Protein AF-0000000080283225 (afdb_homodimer)

pLDDT: mean 97.8, std 1.93, range [87.88, 98.94]

Structure (mmCIF, N/CA/C/O backbone):
data_AF-0000000080283225-model_v1
#
loop_
_entity.id
_entity.type
_entity.pdbx_description
1 polymer Glyoxalase
#
loop_
_atom_site.group_PDB
_atom_site.id
_atom_site.type_symbol
_atom_site.label_atom_id
_atom_site.label_alt_id
_atom_site.label_comp_id
_atom_site.label_asym_id
_atom_site.label_entity_id
_atom_site.label_seq_id
_atom_site.pdbx_PDB_ins_code
_atom_site.Cartn_x
_atom_site.Cartn_y
_atom_site.Cartn_z
_atom_site.occupancy
_atom_site.B_iso_or_equiv
_atom_site.auth_seq_id
_atom_site.auth_comp_id
_atom_site.auth_asym_id
_atom_site.auth_atom_id
_atom_site.pdbx_PDB_model_num
ATOM 1 N N . MET A 1 1 ? 2.785 6.98 13.102 1 97.5 1 MET A N 1
ATOM 2 C CA . MET A 1 1 ? 2.016 6.793 11.875 1 97.5 1 MET A CA 1
ATOM 3 C C . MET A 1 1 ? 2.377 5.473 11.203 1 97.5 1 MET A C 1
ATOM 5 O O . MET A 1 1 ? 3.521 5.273 10.789 1 97.5 1 MET A O 1
ATOM 9 N N . LEU A 1 2 ? 1.455 4.465 11.172 1 98.5 2 LEU A N 1
ATOM 10 C CA . LEU A 1 2 ? 1.692 3.146 10.594 1 98.5 2 LEU A CA 1
ATOM 11 C C . LEU A 1 2 ? 0.958 2.99 9.266 1 98.5 2 LEU A C 1
ATOM 13 O O . LEU A 1 2 ? -0.236 3.283 9.18 1 98.5 2 LEU A O 1
ATOM 17 N N . LEU A 1 3 ? 1.646 2.617 8.227 1 98.88 3 LEU A N 1
ATOM 18 C CA . LEU A 1 3 ? 1 2.328 6.949 1 98.88 3 LEU A CA 1
ATOM 19 C C . LEU A 1 3 ? 0.216 1.021 7.02 1 98.88 3 LEU A C 1
ATOM 21 O O . LEU A 1 3 ? 0.805 -0.061 7.031 1 98.88 3 LEU A O 1
ATOM 25 N N . GLU A 1 4 ? -1.088 1.137 7.031 1 98.75 4 GLU A N 1
ATOM 26 C CA . GLU A 1 4 ? -1.849 -0.054 7.398 1 98.75 4 GLU A CA 1
ATOM 27 C C . GLU A 1 4 ? -2.893 -0.393 6.34 1 98.75 4 GLU A C 1
ATOM 29 O O . GLU A 1 4 ? -3.502 -1.464 6.383 1 98.75 4 GLU A O 1
ATOM 34 N N . LEU A 1 5 ? -3.203 0.5 5.395 1 98.81 5 LEU A N 1
ATOM 35 C CA . LEU A 1 5 ? -4.27 0.209 4.441 1 98.81 5 LEU A CA 1
ATOM 36 C C . LEU A 1 5 ? -3.971 0.83 3.082 1 98.81 5 LEU A C 1
ATOM 38 O O . LEU A 1 5 ? -3.656 2.02 2.994 1 98.81 5 LEU A O 1
ATOM 42 N N . VAL A 1 6 ? -4.078 0.028 2.037 1 98.88 6 VAL A N 1
ATOM 43 C CA . VAL A 1 6 ? -3.812 0.446 0.665 1 98.88 6 VAL A CA 1
ATOM 44 C C . VAL A 1 6 ? -5.082 0.295 -0.174 1 98.88 6 VAL A C 1
ATOM 46 O O . VAL A 1 6 ? -5.582 -0.817 -0.36 1 98.88 6 VAL A O 1
ATOM 49 N N . PRO A 1 7 ? -5.609 1.396 -0.698 1 98.88 7 PRO A N 1
ATOM 50 C CA . PRO A 1 7 ? -6.734 1.26 -1.625 1 98.88 7 PRO A CA 1
ATOM 51 C C . PRO A 1 7 ? -6.336 0.596 -2.941 1 98.88 7 PRO A C 1
ATOM 53 O O . PRO A 1 7 ? -5.289 0.92 -3.51 1 98.88 7 PRO A O 1
ATOM 56 N N . VAL A 1 8 ? -7.094 -0.35 -3.402 1 98.88 8 VAL A N 1
ATOM 57 C CA . VAL A 1 8 ? -6.922 -1.02 -4.688 1 98.88 8 VAL A CA 1
ATOM 58 C C . VAL A 1 8 ? -8.133 -0.745 -5.578 1 98.88 8 VAL A C 1
ATOM 60 O O . VAL A 1 8 ? -9.258 -1.103 -5.234 1 98.88 8 VAL A O 1
ATOM 63 N N . PRO A 1 9 ? -7.926 -0.079 -6.719 1 98.69 9 PRO A N 1
ATOM 64 C CA . PRO A 1 9 ? -9.055 0.27 -7.582 1 98.69 9 PRO A CA 1
ATOM 65 C C . PRO A 1 9 ? -9.555 -0.913 -8.414 1 98.69 9 PRO A C 1
ATOM 67 O O . PRO A 1 9 ? -8.766 -1.544 -9.125 1 98.69 9 PRO A O 1
ATOM 70 N N . VAL A 1 10 ? -10.805 -1.176 -8.367 1 98.62 10 VAL A N 1
ATOM 71 C CA . VAL A 1 10 ? -11.375 -2.305 -9.094 1 98.62 10 VAL A CA 1
ATOM 72 C C . VAL A 1 10 ? -12.711 -1.896 -9.719 1 98.62 10 VAL A C 1
ATOM 74 O O . VAL A 1 10 ? -13.312 -0.898 -9.312 1 98.62 10 VAL A O 1
ATOM 77 N N . THR A 1 11 ? -13.188 -2.619 -10.727 1 98.25 11 THR A N 1
ATOM 78 C CA . THR A 1 11 ? -14.43 -2.318 -11.422 1 98.25 11 THR A CA 1
ATOM 79 C C . THR A 1 11 ? -15.617 -2.971 -10.711 1 98.25 11 THR A C 1
ATOM 81 O O . THR A 1 11 ? -16.75 -2.492 -10.82 1 98.25 11 THR A O 1
ATOM 84 N N . ASP A 1 12 ? -15.422 -4.07 -10.055 1 98.38 12 ASP A N 1
ATOM 85 C CA . ASP A 1 12 ? -16.438 -4.914 -9.43 1 98.38 12 ASP A CA 1
ATOM 86 C C . ASP A 1 12 ? -15.938 -5.477 -8.102 1 98.38 12 ASP A C 1
ATOM 88 O O . ASP A 1 12 ? -15.086 -6.367 -8.078 1 98.38 12 ASP A O 1
ATOM 92 N N . ILE A 1 13 ? -16.5 -5.047 -7.004 1 98.38 13 ILE A N 1
ATOM 93 C CA . ILE A 1 13 ? -16.016 -5.367 -5.668 1 98.38 13 ILE A CA 1
ATOM 94 C C . ILE A 1 13 ? -16.219 -6.855 -5.387 1 98.38 13 ILE A C 1
ATOM 96 O O . ILE A 1 13 ? -15.344 -7.512 -4.816 1 98.38 13 ILE A O 1
ATOM 100 N N . GLU A 1 14 ? -17.375 -7.344 -5.801 1 98.56 14 GLU A N 1
ATOM 101 C CA . GLU A 1 14 ? -17.641 -8.75 -5.535 1 98.56 14 GLU A CA 1
ATOM 102 C C . GLU A 1 14 ? -16.625 -9.648 -6.246 1 98.56 14 GLU A C 1
ATOM 104 O O . GLU A 1 14 ? -16.125 -10.617 -5.664 1 98.56 14 GLU A O 1
ATOM 109 N N . ARG A 1 15 ? -16.375 -9.352 -7.48 1 98.69 15 ARG A N 1
ATOM 110 C CA . ARG A 1 15 ? -15.406 -10.125 -8.25 1 98.69 15 ARG A CA 1
ATOM 111 C C . ARG A 1 15 ? -14.016 -10.016 -7.625 1 98.69 15 ARG A C 1
ATOM 113 O O . ARG A 1 15 ? -13.312 -11.023 -7.492 1 98.69 15 ARG A O 1
ATOM 120 N N . ALA A 1 16 ? -13.625 -8.828 -7.27 1 98.88 16 ALA A N 1
ATOM 121 C CA . ALA A 1 16 ? -12.312 -8.617 -6.652 1 98.88 16 ALA A CA 1
ATOM 122 C C . ALA A 1 16 ? -12.227 -9.312 -5.297 1 98.88 16 ALA A C 1
ATOM 124 O O . ALA A 1 16 ? -11.203 -9.922 -4.973 1 98.88 16 ALA A O 1
ATOM 125 N N . LYS A 1 17 ? -13.281 -9.164 -4.531 1 98.81 17 LYS A N 1
ATOM 126 C CA . LYS A 1 17 ? -13.344 -9.828 -3.232 1 98.81 17 LYS A CA 1
ATOM 127 C C . LYS A 1 17 ? -13.141 -11.336 -3.371 1 98.81 17 LYS A C 1
ATOM 129 O O . LYS A 1 17 ? -12.367 -11.93 -2.625 1 98.81 17 LYS A O 1
ATOM 134 N N . ALA A 1 18 ? -13.781 -11.93 -4.289 1 98.81 18 ALA A N 1
ATOM 135 C CA . ALA A 1 18 ? -13.625 -13.359 -4.539 1 98.81 18 ALA A CA 1
ATOM 136 C C . ALA A 1 18 ? -12.195 -13.695 -4.938 1 98.81 18 ALA A C 1
ATOM 138 O O . ALA A 1 18 ? -11.633 -14.695 -4.48 1 98.81 18 ALA A O 1
ATOM 139 N N . PHE A 1 19 ? -11.609 -12.891 -5.734 1 98.94 19 PHE A N 1
ATOM 140 C CA . PHE A 1 19 ? -10.242 -13.117 -6.176 1 98.94 19 PHE A CA 1
ATOM 141 C C . PHE A 1 19 ? -9.273 -13.078 -4.996 1 98.94 19 PHE A C 1
ATOM 143 O O . PHE A 1 19 ? -8.516 -14.023 -4.77 1 98.94 19 PHE A O 1
ATOM 150 N N . TYR A 1 20 ? -9.281 -12 -4.273 1 98.94 20 TYR A N 1
ATOM 151 C CA . TYR A 1 20 ? -8.305 -11.789 -3.203 1 98.94 20 TYR A CA 1
ATOM 152 C C . TYR A 1 20 ? -8.539 -12.766 -2.057 1 98.94 20 TYR A C 1
ATOM 154 O O . TYR A 1 20 ? -7.59 -13.273 -1.463 1 98.94 20 TYR A O 1
ATOM 162 N N . ARG A 1 21 ? -9.805 -13.031 -1.75 1 98.88 21 ARG A N 1
ATOM 163 C CA . ARG A 1 21 ? -10.102 -13.938 -0.646 1 98.88 21 ARG A CA 1
ATOM 164 C C . ARG A 1 21 ? -9.844 -15.383 -1.039 1 98.88 21 ARG A C 1
ATOM 166 O O . ARG A 1 21 ? -9.125 -16.109 -0.341 1 98.88 21 ARG A O 1
ATOM 173 N N . ASP A 1 22 ? -10.375 -15.805 -2.189 1 98.62 22 ASP A N 1
ATOM 174 C CA . ASP A 1 22 ? -10.438 -17.234 -2.506 1 98.62 22 ASP A CA 1
ATOM 175 C C . ASP A 1 22 ? -9.195 -17.672 -3.287 1 98.62 22 ASP A C 1
ATOM 177 O O . ASP A 1 22 ? -8.703 -18.781 -3.1 1 98.62 22 ASP A O 1
ATOM 181 N N . LYS A 1 23 ? -8.711 -16.844 -4.152 1 98.69 23 LYS A N 1
ATOM 182 C CA . LYS A 1 23 ? -7.574 -17.25 -4.973 1 98.69 23 LYS A CA 1
ATOM 183 C C . LYS A 1 23 ? -6.254 -16.844 -4.32 1 98.69 23 LYS A C 1
ATOM 185 O O . LYS A 1 23 ? -5.316 -17.641 -4.258 1 98.69 23 LYS A O 1
ATOM 190 N N . ILE A 1 24 ? -6.199 -15.68 -3.832 1 98.81 24 ILE A N 1
ATOM 191 C CA . ILE A 1 24 ? -4.938 -15.195 -3.273 1 98.81 24 ILE A CA 1
ATOM 192 C C . ILE A 1 24 ? -4.816 -15.641 -1.818 1 98.81 24 ILE A C 1
ATOM 194 O O . ILE A 1 24 ? -3.711 -15.867 -1.324 1 98.81 24 ILE A O 1
ATOM 198 N N . GLY A 1 25 ? -5.953 -15.68 -1.121 1 98.62 25 GLY A N 1
ATOM 199 C CA . GLY A 1 25 ? -5.941 -16.203 0.236 1 98.62 25 GLY A CA 1
ATOM 200 C C . GLY A 1 25 ? -5.895 -15.109 1.293 1 98.62 25 GLY A C 1
ATOM 201 O O . GLY A 1 25 ? -5.457 -15.352 2.42 1 98.62 25 GLY A O 1
ATOM 202 N N . PHE A 1 26 ? -6.277 -13.914 0.994 1 98.94 26 PHE A N 1
ATOM 203 C CA . PHE A 1 26 ? -6.355 -12.859 2.004 1 98.94 26 PHE A CA 1
ATOM 204 C C . PHE A 1 26 ? -7.559 -13.078 2.914 1 98.94 26 PHE A C 1
ATOM 206 O O . PHE A 1 26 ? -8.578 -13.617 2.482 1 98.94 26 PHE A O 1
ATOM 213 N N . ARG A 1 27 ? -7.426 -12.633 4.129 1 98.88 27 ARG A N 1
ATOM 214 C CA . ARG A 1 27 ? -8.523 -12.695 5.094 1 98.88 27 ARG A CA 1
ATOM 215 C C . ARG A 1 27 ? -9.484 -11.531 4.91 1 98.88 27 ARG A C 1
ATOM 217 O O . ARG A 1 27 ? -9.055 -10.375 4.816 1 98.88 27 ARG A O 1
ATOM 224 N N . LEU A 1 28 ? -10.766 -11.805 4.918 1 98.81 28 LEU A N 1
ATOM 225 C CA . LEU A 1 28 ? -11.781 -10.766 4.887 1 98.81 28 LEU A CA 1
ATOM 226 C C . LEU A 1 28 ? -12 -10.172 6.277 1 98.81 28 LEU A C 1
ATOM 228 O O . LEU A 1 28 ? -12.484 -10.867 7.176 1 98.81 28 LEU A O 1
ATOM 232 N N . ASP A 1 29 ? -11.75 -8.898 6.438 1 98.56 29 ASP A N 1
ATOM 233 C CA . ASP A 1 29 ? -11.828 -8.258 7.746 1 98.56 29 ASP A CA 1
ATOM 234 C C . ASP A 1 29 ? -13.109 -7.426 7.875 1 98.56 29 ASP A C 1
ATOM 236 O O . ASP A 1 29 ? -13.711 -7.371 8.945 1 98.56 29 ASP A O 1
ATOM 240 N N . VAL A 1 30 ? -13.383 -6.715 6.863 1 98.19 30 VAL A N 1
ATOM 241 C CA . VAL A 1 30 ? -14.477 -5.754 6.82 1 98.19 30 VAL A CA 1
ATOM 242 C C . VAL A 1 30 ? -15.258 -5.906 5.516 1 98.19 30 VAL A C 1
ATOM 244 O O . VAL A 1 30 ? -14.664 -6.066 4.449 1 98.19 30 VAL A O 1
ATOM 247 N N . ASP A 1 31 ? -16.516 -5.891 5.535 1 98.56 31 ASP A N 1
ATOM 248 C CA . ASP A 1 31 ? -17.453 -5.809 4.418 1 98.56 31 ASP A CA 1
ATOM 249 C C . ASP A 1 31 ? -18.734 -5.09 4.824 1 98.56 31 ASP A C 1
ATOM 251 O O . ASP A 1 31 ? -19.656 -5.715 5.34 1 98.56 31 ASP A O 1
ATOM 255 N N . VAL A 1 32 ? -18.641 -3.742 4.559 1 97.5 32 VAL A N 1
ATOM 256 C CA . VAL A 1 32 ? -19.719 -2.945 5.121 1 97.5 32 VAL A CA 1
ATOM 257 C C . VAL A 1 32 ? -20.219 -1.941 4.082 1 97.5 32 VAL A C 1
ATOM 259 O O . VAL A 1 32 ? -19.516 -1.634 3.121 1 97.5 32 VAL A O 1
ATOM 262 N N . ASN A 1 33 ? -21.359 -1.484 4.25 1 96.81 33 ASN A N 1
ATOM 263 C CA . ASN A 1 33 ? -21.984 -0.348 3.574 1 96.81 33 ASN A CA 1
ATOM 264 C C . ASN A 1 33 ? -22.281 0.787 4.547 1 96.81 33 ASN A C 1
ATOM 266 O O . ASN A 1 33 ? -23.422 0.928 5.012 1 96.81 33 ASN A O 1
ATOM 270 N N . PRO A 1 34 ? -21.281 1.638 4.801 1 92.62 34 PRO A N 1
ATOM 271 C CA . PRO A 1 34 ? -21.438 2.623 5.875 1 92.62 34 PRO A CA 1
ATOM 272 C C . PRO A 1 34 ? -22.578 3.605 5.605 1 92.62 34 PRO A C 1
ATOM 274 O O . PRO A 1 34 ? -23.156 4.168 6.547 1 92.62 34 PRO A O 1
ATOM 277 N N . LYS A 1 35 ? -22.906 3.99 4.352 1 92.62 35 LYS A N 1
ATOM 278 C CA . LYS A 1 35 ? -24.031 4.805 3.916 1 92.62 35 LYS A CA 1
ATOM 279 C C . LYS A 1 35 ? -24.516 4.387 2.529 1 92.62 35 LYS A C 1
ATOM 281 O O . LYS A 1 35 ? -23.828 3.65 1.823 1 92.62 35 LYS A O 1
ATOM 286 N N . PRO A 1 36 ? -25.703 4.828 2.27 1 95.19 36 PRO A N 1
ATOM 287 C CA . PRO A 1 36 ? -26.188 4.449 0.941 1 95.19 36 PRO A CA 1
ATOM 288 C C . PRO A 1 36 ? -25.219 4.82 -0.172 1 95.19 36 PRO A C 1
ATOM 290 O O . PRO A 1 36 ? -24.703 5.945 -0.201 1 95.19 36 PRO A O 1
ATOM 293 N N . GLY A 1 37 ? -24.875 3.834 -1.028 1 95.94 37 GLY A N 1
ATOM 294 C CA . GLY A 1 37 ? -24.031 4.09 -2.186 1 95.94 37 GLY A CA 1
ATOM 295 C C . GLY A 1 37 ? -22.547 3.9 -1.901 1 95.94 37 GLY A C 1
ATOM 296 O O . GLY A 1 37 ? -21.719 4.09 -2.787 1 95.94 37 GLY A O 1
ATOM 297 N N . VAL A 1 38 ? -22.297 3.514 -0.705 1 96.44 38 VAL A N 1
ATOM 298 C CA . VAL A 1 38 ? -20.891 3.318 -0.338 1 96.44 38 VAL A CA 1
ATOM 299 C C . VAL A 1 38 ? -20.672 1.875 0.114 1 96.44 38 VAL A C 1
ATOM 301 O O . VAL A 1 38 ? -21.453 1.344 0.911 1 96.44 38 VAL A O 1
ATOM 304 N N . ARG A 1 39 ? -19.719 1.223 -0.382 1 97.88 39 ARG A N 1
ATOM 305 C CA . ARG A 1 39 ? -19.297 -0.107 0.037 1 97.88 39 ARG A CA 1
ATOM 306 C C . ARG A 1 39 ? -17.797 -0.13 0.319 1 97.88 39 ARG A C 1
ATOM 308 O O . ARG A 1 39 ? -17 0.446 -0.434 1 97.88 39 ARG A O 1
ATOM 315 N N . VAL A 1 40 ? -17.391 -0.74 1.43 1 97.94 40 VAL A N 1
ATOM 316 C CA . VAL A 1 40 ? -15.984 -0.866 1.819 1 97.94 40 VAL A CA 1
ATOM 317 C C . VAL A 1 40 ? -15.68 -2.316 2.189 1 97.94 40 VAL A C 1
ATOM 319 O O . VAL A 1 40 ? -16.359 -2.902 3.039 1 97.94 40 VAL A O 1
ATOM 322 N N . VAL A 1 41 ? -14.734 -2.865 1.547 1 98.81 41 VAL A N 1
ATOM 323 C CA . VAL A 1 41 ? -14.242 -4.215 1.809 1 98.81 41 VAL A CA 1
ATOM 324 C C . VAL A 1 41 ? -12.75 -4.168 2.121 1 98.81 41 VAL A C 1
ATOM 326 O O . VAL A 1 41 ? -11.961 -3.604 1.354 1 98.81 41 VAL A O 1
ATOM 329 N N . GLN A 1 42 ? -12.359 -4.672 3.217 1 98.88 42 GLN A N 1
ATOM 330 C CA . GLN A 1 42 ? -10.953 -4.727 3.6 1 98.88 42 GLN A CA 1
ATOM 331 C C . GLN A 1 42 ? -10.477 -6.172 3.748 1 98.88 42 GLN A C 1
ATOM 333 O O . GLN A 1 42 ? -11.188 -7.008 4.312 1 98.88 42 GLN A O 1
ATOM 338 N N . LEU A 1 43 ? -9.328 -6.461 3.189 1 98.94 43 LEU A N 1
ATOM 339 C CA . LEU A 1 43 ? -8.734 -7.789 3.254 1 98.94 43 LEU A CA 1
ATOM 340 C C . LEU A 1 43 ? -7.262 -7.707 3.652 1 98.94 43 LEU A C 1
ATOM 342 O O . LEU A 1 43 ? -6.547 -6.801 3.223 1 98.94 43 LEU A O 1
ATOM 346 N N . THR A 1 44 ? -6.812 -8.648 4.43 1 98.94 44 THR A N 1
ATOM 347 C CA . THR A 1 44 ? -5.441 -8.641 4.93 1 98.94 44 THR A CA 1
ATOM 348 C C . THR A 1 44 ? -4.738 -9.953 4.59 1 98.94 44 THR A C 1
ATOM 350 O O . THR A 1 44 ? -5.262 -11.039 4.867 1 98.94 44 THR A O 1
ATOM 353 N N . PRO A 1 45 ? -3.564 -9.828 3.863 1 98.81 45 PRO A N 1
ATOM 354 C CA . PRO A 1 45 ? -2.779 -11.062 3.809 1 98.81 45 PRO A CA 1
ATOM 355 C C . PRO A 1 45 ? -2.514 -11.648 5.191 1 98.81 45 PRO A C 1
ATOM 357 O O . PRO A 1 45 ? -2.152 -10.922 6.121 1 98.81 45 PRO A O 1
ATOM 360 N N . PRO A 1 46 ? -2.756 -12.969 5.355 1 98.25 46 PRO A N 1
ATOM 361 C CA . PRO A 1 46 ? -2.551 -13.539 6.688 1 98.25 46 PRO A CA 1
ATOM 362 C C . PRO A 1 46 ? -1.18 -13.211 7.27 1 98.25 46 PRO A C 1
ATOM 364 O O . PRO A 1 46 ? -0.158 -13.414 6.609 1 98.25 46 PRO A O 1
ATOM 367 N N . GLY A 1 47 ? -1.196 -12.617 8.484 1 97.94 47 GLY A N 1
ATOM 368 C CA . GLY A 1 47 ? 0.034 -12.297 9.188 1 97.94 47 GLY A CA 1
ATOM 369 C C . GLY A 1 47 ? 0.56 -10.906 8.867 1 97.94 47 GLY A C 1
ATOM 370 O O . GLY A 1 47 ? 1.484 -10.422 9.516 1 97.94 47 GLY A O 1
ATOM 371 N N . SER A 1 48 ? 0.027 -10.258 7.891 1 98.75 48 SER A N 1
ATOM 372 C CA . SER A 1 48 ? 0.48 -8.938 7.477 1 98.75 48 SER A CA 1
ATOM 373 C C . SER A 1 48 ? -0.072 -7.852 8.398 1 98.75 48 SER A C 1
ATOM 375 O O . SER A 1 48 ? -1.18 -7.98 8.922 1 98.75 48 SER A O 1
ATOM 377 N N . ALA A 1 49 ? 0.675 -6.789 8.578 1 98.5 49 ALA A N 1
ATOM 378 C CA . ALA A 1 49 ? 0.22 -5.629 9.336 1 98.5 49 ALA A CA 1
ATOM 379 C C . ALA A 1 49 ? -0.51 -4.637 8.438 1 98.5 49 ALA A C 1
ATOM 381 O O . ALA A 1 49 ? -1.099 -3.666 8.922 1 98.5 49 ALA A O 1
ATOM 382 N N . CYS A 1 50 ? -0.42 -4.812 7.164 1 98.81 50 CYS A N 1
ATOM 383 C CA . CYS A 1 50 ? -1.028 -3.924 6.18 1 98.81 50 CYS A CA 1
ATOM 384 C C . CYS A 1 50 ? -2.098 -4.652 5.375 1 98.81 50 CYS A C 1
ATOM 386 O O . CYS A 1 50 ? -1.896 -5.797 4.961 1 98.81 50 CYS A O 1
ATOM 388 N N . SER A 1 51 ? -3.244 -3.977 5.191 1 98.88 51 SER A N 1
ATOM 389 C CA . SER A 1 51 ? -4.387 -4.5 4.449 1 98.88 51 SER A CA 1
ATOM 390 C C . SER A 1 51 ? -4.594 -3.73 3.146 1 98.88 51 SER A C 1
ATOM 392 O O . SER A 1 51 ? -3.939 -2.715 2.908 1 98.88 51 SER A O 1
ATOM 394 N N . ILE A 1 52 ? -5.441 -4.352 2.293 1 98.94 52 ILE A N 1
ATOM 395 C CA . ILE A 1 52 ? -5.965 -3.594 1.162 1 98.94 52 ILE A CA 1
ATOM 396 C C . ILE A 1 52 ? -7.434 -3.254 1.406 1 98.94 52 ILE A C 1
ATOM 398 O O . ILE A 1 52 ? -8.109 -3.918 2.197 1 98.94 52 ILE A O 1
ATOM 402 N N . THR A 1 53 ? -7.902 -2.205 0.725 1 98.88 53 THR A N 1
ATOM 403 C CA . THR A 1 53 ? -9.32 -1.859 0.758 1 98.88 53 THR A CA 1
ATOM 404 C C . THR A 1 53 ? -9.875 -1.708 -0.657 1 98.88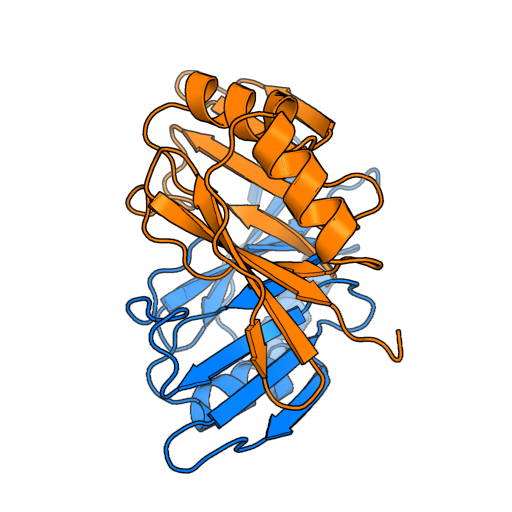 53 THR A C 1
ATOM 406 O O . THR A 1 53 ? -9.219 -1.12 -1.523 1 98.88 53 THR A O 1
ATOM 409 N N . LEU A 1 54 ? -10.938 -2.344 -0.912 1 98.69 54 LEU A N 1
ATOM 410 C CA . LEU A 1 54 ? -11.797 -2.148 -2.072 1 98.69 54 LEU A CA 1
ATOM 411 C C . LEU A 1 54 ? -12.969 -1.238 -1.729 1 98.69 54 LEU A C 1
ATOM 413 O O . LEU A 1 54 ? -13.664 -1.459 -0.73 1 98.69 54 LEU A O 1
ATOM 417 N N . ALA A 1 55 ? -13.141 -0.17 -2.549 1 97.94 55 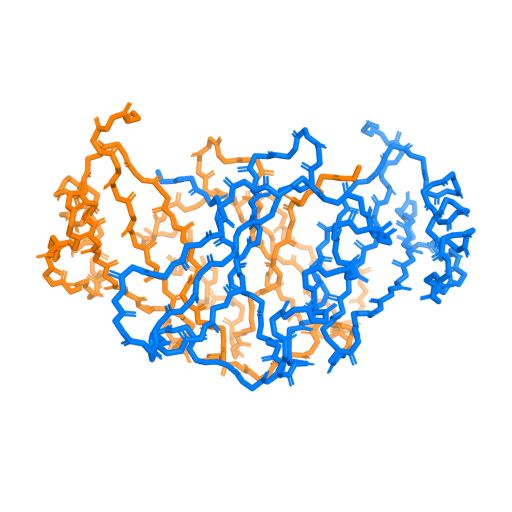ALA A N 1
ATOM 418 C CA . ALA A 1 55 ? -14.172 0.774 -2.141 1 97.94 55 ALA A CA 1
ATOM 419 C C . ALA A 1 55 ? -14.945 1.301 -3.348 1 97.94 55 ALA A C 1
ATOM 421 O O . ALA A 1 55 ? -14.391 1.418 -4.441 1 97.94 55 ALA A O 1
ATOM 422 N N . GLU A 1 56 ? -16.172 1.523 -3.164 1 96.06 56 GLU A N 1
ATOM 423 C CA . GLU A 1 56 ? -17.062 2.227 -4.082 1 96.06 56 GLU A CA 1
ATOM 424 C C . GLU A 1 56 ? -17.75 3.398 -3.393 1 96.06 56 GLU A C 1
ATOM 426 O O . GLU A 1 56 ? -18.094 3.311 -2.215 1 96.06 56 GLU A O 1
ATOM 431 N N . GLY A 1 57 ? -17.922 4.484 -4.172 1 95.81 57 GLY A N 1
ATOM 432 C CA . GLY A 1 57 ? -18.672 5.613 -3.646 1 95.81 57 GLY A CA 1
ATOM 433 C C . GLY A 1 57 ? -17.844 6.523 -2.764 1 95.81 57 GLY A C 1
ATOM 434 O O . GLY A 1 57 ? -18.375 7.359 -2.039 1 95.81 57 GLY A O 1
ATOM 435 N N . LEU A 1 58 ? -16.594 6.414 -2.707 1 95.94 58 LEU A N 1
ATOM 436 C CA . LEU A 1 58 ? -15.688 7.27 -1.952 1 95.94 58 LEU A CA 1
ATOM 437 C C . LEU A 1 58 ? -14.758 8.031 -2.887 1 95.94 58 LEU A C 1
ATOM 439 O O . LEU A 1 58 ? -13.766 7.488 -3.363 1 95.94 58 LEU A O 1
ATOM 443 N N . PRO A 1 59 ? -15.047 9.273 -3.066 1 93.94 59 PRO A N 1
ATOM 444 C CA . PRO A 1 59 ? -14.273 10.055 -4.031 1 93.94 59 PRO A CA 1
ATOM 445 C C . PRO A 1 59 ? -12.805 10.18 -3.654 1 93.94 59 PRO A C 1
ATOM 447 O O . PRO A 1 59 ? -11.945 10.312 -4.531 1 93.94 59 PRO A O 1
ATOM 450 N N . THR A 1 60 ? -12.438 10.109 -2.436 1 94.38 60 THR A N 1
ATOM 451 C CA . THR A 1 60 ? -11.07 10.273 -1.965 1 94.38 60 THR A CA 1
ATOM 452 C C . THR A 1 60 ? -10.219 9.055 -2.326 1 94.38 60 THR A C 1
ATOM 454 O O . THR A 1 60 ? -8.992 9.109 -2.252 1 94.38 60 THR A O 1
ATOM 457 N N . LEU A 1 61 ? -10.859 7.988 -2.689 1 95.81 61 LEU A N 1
ATOM 458 C CA . LEU A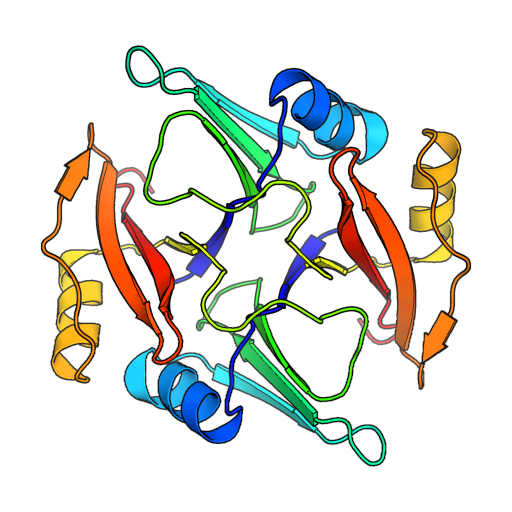 1 61 ? -10.164 6.754 -3.043 1 95.81 61 LEU A CA 1
ATOM 459 C C . LEU A 1 61 ? -10.328 6.445 -4.527 1 95.81 61 LEU A C 1
ATOM 461 O O . LEU A 1 61 ? -10.078 5.32 -4.961 1 95.81 61 LEU A O 1
ATOM 465 N N . ASP A 1 62 ? -10.711 7.465 -5.219 1 92.44 62 ASP A N 1
ATOM 466 C CA . ASP A 1 62 ? -11.016 7.242 -6.633 1 92.44 62 ASP A CA 1
ATOM 467 C C . ASP A 1 62 ? -9.727 7.125 -7.453 1 92.44 62 ASP A C 1
ATOM 469 O O . ASP A 1 62 ? -8.914 8.055 -7.48 1 92.44 62 ASP A O 1
ATOM 473 N N . MET A 1 63 ? -9.391 6.023 -8 1 97 63 MET A N 1
ATOM 474 C CA . MET A 1 63 ? -8.352 5.664 -8.969 1 97 63 MET A CA 1
ATOM 475 C C . MET A 1 63 ? -8.938 4.848 -10.117 1 97 63 MET A C 1
ATOM 477 O O . MET A 1 63 ? -9.891 4.098 -9.922 1 97 63 MET A O 1
ATOM 481 N N . PRO A 1 64 ? -8.383 5.023 -11.336 1 96.88 64 PRO A N 1
ATOM 482 C CA . PRO A 1 64 ? -8.867 4.133 -12.391 1 96.88 64 PRO A CA 1
ATOM 483 C C . PRO A 1 64 ? -8.555 2.664 -12.117 1 96.88 64 PRO A C 1
ATOM 485 O O . PRO A 1 64 ? -7.434 2.328 -11.727 1 96.88 64 PRO A O 1
ATOM 488 N N . PRO A 1 65 ? -9.555 1.799 -12.312 1 97.75 65 PRO A N 1
ATOM 489 C CA . PRO A 1 65 ? -9.32 0.369 -12.102 1 97.75 65 PRO A CA 1
ATOM 490 C C . PRO A 1 65 ? -8.102 -0.149 -12.867 1 97.75 65 PRO A C 1
ATOM 492 O O . PRO A 1 65 ? -7.887 0.241 -14.023 1 97.75 65 PRO A O 1
ATOM 495 N N . GLY A 1 66 ? -7.293 -0.997 -12.219 1 97.69 66 GLY A N 1
ATOM 496 C CA . GLY A 1 66 ? -6.199 -1.688 -12.883 1 97.69 66 GLY A CA 1
ATOM 497 C C . GLY A 1 66 ? -4.934 -0.854 -12.977 1 97.69 66 GLY A C 1
ATOM 498 O O . GLY A 1 66 ? -3.971 -1.249 -13.633 1 97.69 66 GLY A O 1
ATOM 499 N N . THR A 1 67 ? -4.887 0.267 -12.242 1 97.81 67 THR A N 1
ATOM 500 C CA . THR A 1 67 ? -3.787 1.194 -12.492 1 97.81 67 THR A CA 1
ATOM 501 C C . THR A 1 67 ? -2.709 1.047 -11.422 1 97.81 67 THR A C 1
ATOM 503 O O . THR A 1 67 ? -1.622 1.615 -11.547 1 97.81 67 THR A O 1
ATOM 506 N N . LEU A 1 68 ? -2.955 0.288 -10.336 1 98.31 68 LEU A N 1
ATOM 507 C CA . LEU A 1 68 ? -1.902 0.037 -9.359 1 98.31 68 LEU A CA 1
ATOM 508 C C . LEU A 1 68 ? -0.864 -0.933 -9.914 1 98.31 68 LEU A C 1
ATOM 510 O O . LEU A 1 68 ? -1.217 -1.926 -10.555 1 98.31 68 LEU A O 1
ATOM 514 N N . ARG A 1 69 ? 0.384 -0.59 -9.656 1 98.19 69 ARG A N 1
ATOM 515 C CA . ARG A 1 69 ? 1.456 -1.436 -10.172 1 98.19 69 ARG A CA 1
ATOM 516 C C . ARG A 1 69 ? 2.406 -1.855 -9.055 1 98.19 69 ARG A C 1
ATOM 518 O O . ARG A 1 69 ? 2.865 -1.019 -8.273 1 98.19 69 ARG A O 1
ATOM 525 N N . GLY A 1 70 ? 2.629 -3.102 -9.023 1 98.56 70 GLY A N 1
ATOM 526 C CA . GLY A 1 70 ? 3.818 -3.637 -8.383 1 98.56 70 GLY A CA 1
ATOM 527 C C . GLY A 1 70 ? 3.721 -3.648 -6.867 1 98.56 70 GLY A C 1
ATOM 528 O O . GLY A 1 70 ? 4.715 -3.426 -6.176 1 98.56 70 GLY A O 1
ATOM 529 N N . LEU A 1 71 ? 2.559 -3.842 -6.25 1 98.88 71 LEU A N 1
ATOM 530 C CA . LEU A 1 71 ? 2.5 -4.062 -4.809 1 98.88 71 LEU A CA 1
ATOM 531 C C . LEU A 1 71 ? 3.266 -5.32 -4.418 1 98.88 71 LEU A C 1
ATOM 533 O O . LEU A 1 71 ? 3.088 -6.375 -5.031 1 98.88 71 LEU A O 1
ATOM 537 N N . HIS A 1 72 ? 4.105 -5.215 -3.396 1 98.81 72 HIS A N 1
ATOM 538 C CA . HIS A 1 72 ? 5.004 -6.32 -3.088 1 98.81 72 HIS A CA 1
ATOM 539 C C . HIS A 1 72 ? 4.457 -7.168 -1.943 1 98.81 72 HIS A C 1
ATOM 541 O O . HIS A 1 72 ? 4.25 -6.664 -0.837 1 98.81 72 HIS A O 1
ATOM 547 N N . LEU A 1 73 ? 4.301 -8.391 -2.191 1 98.88 73 LEU A N 1
ATOM 548 C CA . LEU A 1 73 ? 4.117 -9.43 -1.182 1 98.88 73 LEU A CA 1
ATOM 549 C C . LEU A 1 73 ? 5.422 -10.18 -0.935 1 98.88 73 LEU A C 1
ATOM 551 O O . LEU A 1 73 ? 5.898 -10.906 -1.81 1 98.88 73 LEU A O 1
ATOM 555 N N . VAL A 1 74 ? 5.93 -10.031 0.241 1 98.81 74 VAL A N 1
ATOM 556 C CA . VAL A 1 74 ? 7.16 -10.734 0.582 1 98.81 74 VAL A CA 1
ATOM 557 C C . VAL A 1 74 ? 6.832 -12.133 1.091 1 98.81 74 VAL A C 1
ATOM 559 O O . VAL A 1 74 ? 5.918 -12.305 1.902 1 98.81 74 VAL A O 1
ATOM 562 N N . VAL A 1 75 ? 7.57 -13.062 0.588 1 98.75 75 VAL A N 1
ATOM 563 C CA . VAL A 1 75 ? 7.277 -14.461 0.916 1 98.75 75 VAL A CA 1
ATOM 564 C C . VAL A 1 75 ? 8.547 -15.148 1.41 1 98.75 75 VAL A C 1
ATOM 566 O O . VAL A 1 75 ? 9.656 -14.734 1.075 1 98.75 75 VAL A O 1
ATOM 569 N N . ALA A 1 76 ? 8.445 -16.203 2.176 1 98 76 ALA A N 1
ATOM 570 C CA . ALA A 1 76 ? 9.57 -16.953 2.719 1 98 76 ALA A CA 1
ATOM 571 C C . ALA A 1 76 ? 10.094 -17.969 1.706 1 98 76 ALA A C 1
ATOM 573 O O . ALA A 1 76 ? 11.258 -18.375 1.76 1 98 76 ALA A O 1
ATOM 574 N N . ASP A 1 77 ? 9.273 -18.438 0.819 1 98.19 77 ASP A N 1
ATOM 575 C CA . ASP A 1 77 ? 9.547 -19.422 -0.231 1 98.19 77 ASP A CA 1
ATOM 576 C C . ASP A 1 77 ? 8.766 -19.078 -1.503 1 98.19 77 ASP A C 1
ATOM 578 O O . ASP A 1 77 ? 7.574 -19.375 -1.602 1 98.19 77 ASP A O 1
ATOM 582 N N . ILE A 1 78 ? 9.469 -18.594 -2.502 1 98.69 78 ILE A N 1
ATOM 583 C CA . ILE A 1 78 ? 8.781 -18.031 -3.658 1 98.69 78 ILE A CA 1
ATOM 584 C C . ILE A 1 78 ? 8.266 -19.156 -4.555 1 98.69 78 ILE A C 1
ATOM 586 O O . ILE A 1 78 ? 7.215 -19.031 -5.188 1 98.69 78 ILE A O 1
ATOM 590 N N . GLU A 1 79 ? 8.945 -20.266 -4.621 1 98.5 79 GLU A N 1
ATOM 591 C CA . GLU A 1 79 ? 8.469 -21.391 -5.43 1 98.5 79 GLU A CA 1
ATOM 592 C C . GLU A 1 79 ? 7.184 -21.969 -4.859 1 98.5 79 GLU A C 1
ATOM 594 O O . GLU A 1 79 ? 6.238 -22.25 -5.602 1 98.5 79 GLU A O 1
ATOM 599 N N . ALA A 1 80 ? 7.137 -22.109 -3.561 1 98.62 80 ALA A N 1
ATOM 600 C CA . ALA A 1 80 ? 5.934 -22.625 -2.912 1 98.62 80 ALA A CA 1
ATOM 601 C C . ALA A 1 80 ? 4.766 -21.656 -3.076 1 98.62 80 ALA A C 1
ATOM 603 O O . ALA A 1 80 ? 3.643 -22.062 -3.375 1 98.62 80 ALA A O 1
ATOM 604 N N . ALA A 1 81 ? 5.035 -20.375 -2.832 1 98.62 81 ALA A N 1
ATOM 605 C CA . ALA A 1 81 ? 3.99 -19.359 -2.971 1 98.62 81 ALA A CA 1
ATOM 606 C C . ALA A 1 81 ? 3.43 -19.344 -4.391 1 98.62 81 ALA A C 1
ATOM 608 O O . ALA A 1 81 ? 2.211 -19.312 -4.582 1 98.62 81 ALA A O 1
ATOM 609 N N . ARG A 1 82 ? 4.312 -19.328 -5.391 1 98.88 82 ARG A N 1
ATOM 610 C CA . ARG A 1 82 ? 3.893 -19.344 -6.789 1 98.88 82 ARG A CA 1
ATOM 611 C C . ARG A 1 82 ? 3.055 -20.578 -7.098 1 98.88 82 ARG A C 1
ATOM 613 O O . ARG A 1 82 ? 2.004 -20.484 -7.734 1 98.88 82 ARG A O 1
ATOM 620 N N . ALA A 1 83 ? 3.547 -21.734 -6.648 1 98.75 83 ALA A N 1
ATOM 621 C CA . ALA A 1 83 ? 2.844 -22.984 -6.914 1 98.75 83 ALA A CA 1
ATOM 622 C C . ALA A 1 83 ? 1.435 -22.953 -6.328 1 98.75 83 ALA A C 1
ATOM 624 O O . ALA A 1 83 ? 0.482 -23.406 -6.973 1 98.75 83 ALA A O 1
ATOM 625 N N . GLU A 1 84 ? 1.365 -22.469 -5.156 1 98.44 84 GLU A N 1
ATOM 626 C CA . GLU A 1 84 ? 0.069 -22.375 -4.492 1 98.44 84 GLU A CA 1
ATOM 627 C C . GLU A 1 84 ? -0.891 -21.5 -5.293 1 98.44 84 GLU A C 1
ATOM 629 O O . GLU A 1 84 ? -2.047 -21.859 -5.508 1 98.44 84 GLU A O 1
ATOM 634 N N . LEU A 1 85 ? -0.442 -20.344 -5.691 1 98.81 85 LEU A N 1
ATOM 635 C CA . LEU A 1 85 ? -1.283 -19.422 -6.453 1 98.81 85 LEU A CA 1
ATOM 636 C C . LEU A 1 85 ? -1.685 -20.031 -7.789 1 98.81 85 LEU A C 1
ATOM 638 O O . LEU A 1 85 ? -2.84 -19.922 -8.203 1 98.81 85 LEU A O 1
ATOM 642 N N . VAL A 1 86 ? -0.781 -20.641 -8.461 1 98.81 86 VAL A N 1
ATOM 643 C CA . VAL A 1 86 ? -1.054 -21.281 -9.75 1 98.81 86 VAL A CA 1
ATOM 644 C C . VAL A 1 86 ? -2.098 -22.375 -9.57 1 98.81 86 VAL A C 1
ATOM 646 O O . VAL A 1 86 ? -3.02 -22.5 -10.383 1 98.81 86 VAL A O 1
ATOM 649 N N . GLU A 1 87 ? -1.943 -23.141 -8.547 1 98.56 87 GLU A N 1
ATOM 650 C CA . GLU A 1 87 ? -2.9 -24.203 -8.258 1 98.56 87 GLU A CA 1
ATOM 651 C C . GLU A 1 87 ? -4.305 -23.641 -8.055 1 98.56 87 GLU A C 1
ATOM 653 O O . GLU A 1 87 ? -5.297 -24.281 -8.398 1 98.56 87 GLU A O 1
ATOM 658 N N . ARG A 1 88 ? -4.367 -22.516 -7.594 1 98.44 88 ARG A N 1
ATOM 659 C CA . ARG A 1 88 ? -5.641 -21.859 -7.32 1 98.44 88 ARG A CA 1
ATOM 660 C C . ARG A 1 88 ? -6.152 -21.125 -8.555 1 98.44 88 ARG A C 1
ATOM 662 O O . ARG A 1 88 ? -7.16 -20.406 -8.484 1 98.44 88 ARG A O 1
ATOM 669 N N . GLY A 1 89 ? -5.402 -21.141 -9.594 1 98.44 89 GLY A N 1
ATOM 670 C CA . GLY A 1 89 ? -5.879 -20.625 -10.867 1 98.44 89 GLY A CA 1
ATOM 671 C C . GLY A 1 89 ? -5.371 -19.234 -11.172 1 98.44 89 GLY A C 1
ATOM 672 O O . GLY A 1 89 ? -5.914 -18.547 -12.039 1 98.44 89 GLY A O 1
ATOM 673 N N . VAL A 1 90 ? -4.434 -18.797 -10.469 1 98.88 90 VAL A N 1
ATOM 674 C CA . VAL A 1 90 ? -3.846 -17.484 -10.734 1 98.88 90 VAL A CA 1
ATOM 675 C C . VAL A 1 90 ? -2.699 -17.625 -11.734 1 98.88 90 VAL A C 1
ATOM 677 O O . VAL A 1 90 ? -1.859 -18.516 -11.602 1 98.88 90 VAL A O 1
ATOM 680 N N . GLU A 1 91 ? -2.709 -16.797 -12.82 1 98.81 91 GLU A N 1
ATOM 681 C CA . GLU A 1 91 ? -1.554 -16.734 -13.711 1 98.81 91 GLU A CA 1
ATOM 682 C C . GLU A 1 91 ? -0.386 -16 -13.062 1 98.81 91 GLU A C 1
ATOM 684 O O . GLU A 1 91 ? -0.479 -14.805 -12.781 1 98.81 91 GLU A O 1
ATOM 689 N N . VAL A 1 92 ? 0.715 -16.719 -12.828 1 98.88 92 VAL A N 1
ATOM 690 C CA . VAL A 1 92 ? 1.904 -16.141 -12.203 1 98.88 92 VAL A CA 1
ATOM 691 C C . VAL A 1 92 ? 3.115 -16.359 -13.109 1 98.88 92 VAL A C 1
ATOM 693 O O . VAL A 1 92 ? 3.305 -17.438 -13.656 1 98.88 92 VAL A O 1
ATOM 696 N N . SER A 1 93 ? 3.848 -15.375 -13.32 1 98.88 93 SER A N 1
ATOM 697 C CA . SER A 1 93 ? 5.031 -15.469 -14.164 1 98.88 93 SER A CA 1
ATOM 698 C C . SER A 1 93 ? 6.031 -16.484 -13.609 1 98.88 93 SER A C 1
ATOM 700 O O . SER A 1 93 ? 5.875 -16.953 -12.484 1 98.88 93 SER A O 1
ATOM 702 N N . LYS A 1 94 ? 7.055 -16.812 -14.422 1 98.5 94 LYS A N 1
ATOM 703 C CA . LYS A 1 94 ? 8.188 -17.578 -13.906 1 98.5 94 LYS A CA 1
ATOM 704 C C . LYS A 1 94 ? 8.977 -16.75 -12.891 1 98.5 94 LYS A C 1
ATOM 706 O O . LYS A 1 94 ? 8.891 -15.516 -12.875 1 98.5 94 LYS A O 1
ATOM 711 N N . VAL A 1 95 ? 9.688 -17.469 -12.062 1 98.69 95 VAL A N 1
ATOM 712 C CA . VAL A 1 95 ? 10.531 -16.812 -11.07 1 98.69 95 VAL A CA 1
ATOM 713 C C . VAL A 1 95 ? 11.781 -16.25 -11.742 1 98.69 95 VAL A C 1
ATOM 715 O O . VAL A 1 95 ? 12.422 -16.938 -12.547 1 98.69 95 VAL A O 1
ATOM 718 N N . GLU A 1 96 ? 12.031 -15.023 -11.414 1 97.88 96 GLU A N 1
ATOM 719 C CA . GLU A 1 96 ? 13.258 -14.375 -11.883 1 97.88 96 GLU A CA 1
ATOM 720 C C . GLU A 1 96 ? 14.203 -14.086 -10.719 1 97.88 96 GLU A C 1
ATOM 722 O O . GLU A 1 96 ? 13.766 -13.703 -9.633 1 97.88 96 GLU A O 1
ATOM 727 N N . ASP A 1 97 ? 15.445 -14.273 -10.953 1 96.25 97 ASP A N 1
ATOM 728 C CA . ASP A 1 97 ? 16.5 -13.898 -10.016 1 96.25 97 ASP A CA 1
ATOM 729 C C . ASP A 1 97 ? 17.141 -12.578 -10.414 1 96.25 97 ASP A C 1
ATOM 731 O O . ASP A 1 97 ? 17.828 -12.508 -11.438 1 96.25 97 ASP A O 1
ATOM 735 N N . LEU A 1 98 ? 16.891 -11.617 -9.602 1 92 98 LEU A N 1
ATOM 736 C CA . LEU A 1 98 ? 17.516 -10.32 -9.867 1 92 98 LEU A CA 1
ATOM 737 C C . LEU A 1 98 ? 18.531 -9.977 -8.789 1 92 98 LEU A C 1
ATOM 739 O O . LEU A 1 98 ? 18.219 -9.266 -7.832 1 92 98 LEU A O 1
ATOM 743 N N . GLY A 1 99 ? 19.719 -10.469 -8.945 1 90.56 99 GLY A N 1
ATOM 744 C CA . GLY A 1 99 ? 20.797 -10.141 -8.031 1 90.56 99 GLY A CA 1
ATOM 745 C C . GLY A 1 99 ? 20.625 -10.75 -6.652 1 90.56 99 GLY A C 1
ATOM 746 O O . GLY A 1 99 ? 20.891 -10.102 -5.641 1 90.56 99 GLY A O 1
ATOM 747 N N . GLY A 1 100 ? 20.094 -11.93 -6.551 1 94.06 100 GLY A N 1
ATOM 748 C CA . GLY A 1 100 ? 19.969 -12.602 -5.266 1 94.06 100 GLY A CA 1
ATOM 749 C C . GLY A 1 100 ? 18.609 -12.43 -4.629 1 94.06 100 GLY A C 1
ATOM 750 O O . GLY A 1 100 ? 18.312 -13.039 -3.602 1 94.06 100 GLY A O 1
ATOM 751 N N . VAL A 1 101 ? 17.922 -11.555 -5.156 1 96.44 101 VAL A N 1
ATOM 752 C CA . VAL A 1 101 ? 16.531 -11.414 -4.77 1 96.44 101 VAL A CA 1
ATOM 753 C C . VAL A 1 101 ? 15.633 -12.008 -5.855 1 96.44 101 VAL A C 1
ATOM 755 O O . VAL A 1 101 ? 15.867 -11.797 -7.047 1 96.44 101 VAL A O 1
ATOM 758 N N . PHE A 1 102 ? 14.602 -12.711 -5.512 1 98.38 102 PHE A N 1
ATOM 759 C CA . PHE A 1 102 ? 13.75 -13.422 -6.457 1 98.38 102 PHE A CA 1
ATOM 760 C C . PHE A 1 102 ? 12.383 -12.766 -6.57 1 98.38 102 PHE A C 1
ATOM 762 O O . PHE A 1 102 ? 11.82 -12.32 -5.566 1 98.38 102 PHE A O 1
ATOM 769 N N . TYR A 1 103 ? 11.852 -12.789 -7.801 1 98.5 103 TYR A N 1
ATOM 770 C CA . TYR A 1 103 ? 10.578 -12.125 -8.062 1 98.5 103 TYR A CA 1
ATOM 771 C C . TYR A 1 103 ? 9.688 -12.992 -8.938 1 98.5 103 TYR A C 1
ATOM 773 O O . TYR A 1 103 ? 10.172 -13.734 -9.789 1 98.5 103 TYR A O 1
ATOM 781 N N . ALA A 1 104 ? 8.484 -12.906 -8.797 1 98.75 104 ALA A N 1
ATOM 782 C CA . ALA A 1 104 ? 7.426 -13.336 -9.703 1 98.75 104 ALA A CA 1
ATOM 783 C C . ALA A 1 104 ? 6.242 -12.375 -9.672 1 98.75 104 ALA A C 1
ATOM 785 O O . ALA A 1 104 ? 6.074 -11.625 -8.711 1 98.75 104 ALA A O 1
ATOM 786 N N . TYR A 1 105 ? 5.445 -12.414 -10.688 1 98.75 105 TYR A N 1
ATOM 787 C CA . TYR A 1 105 ? 4.453 -11.352 -10.844 1 98.75 105 TYR A CA 1
ATOM 788 C C . TYR A 1 105 ? 3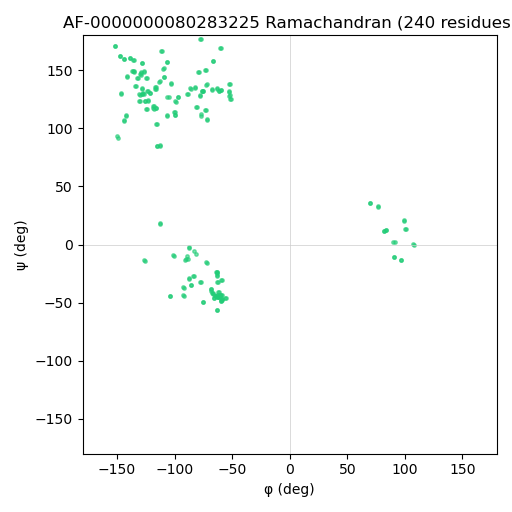.096 -11.93 -11.219 1 98.75 105 TYR A C 1
ATOM 790 O O . TYR A 1 105 ? 3.016 -12.938 -11.93 1 98.75 105 TYR A O 1
ATOM 798 N N . PHE A 1 106 ? 2.062 -11.258 -10.789 1 98.88 106 PHE A N 1
ATOM 799 C CA . PHE A 1 106 ? 0.705 -11.57 -11.227 1 98.88 106 PHE A CA 1
ATOM 800 C C . PHE A 1 106 ? -0.177 -10.328 -11.18 1 98.88 106 PHE A C 1
ATOM 802 O O . PHE A 1 106 ? 0.246 -9.281 -10.695 1 98.88 106 PHE A O 1
ATOM 809 N N . ALA A 1 107 ? -1.365 -10.477 -11.742 1 98.88 107 ALA A N 1
ATOM 810 C CA . ALA A 1 107 ? -2.328 -9.383 -11.758 1 98.88 107 ALA A CA 1
ATOM 811 C C . ALA A 1 107 ? -3.688 -9.836 -11.234 1 98.88 107 ALA A C 1
ATOM 813 O O . ALA A 1 107 ? -4.043 -11.016 -11.359 1 98.88 107 ALA A O 1
ATOM 814 N N . ASP A 1 108 ? -4.352 -8.883 -10.617 1 98.88 108 ASP A N 1
ATOM 815 C CA . ASP A 1 108 ? -5.746 -9.18 -10.312 1 98.88 108 ASP A CA 1
ATOM 816 C C . ASP A 1 108 ? -6.625 -9.031 -11.555 1 98.88 108 ASP A C 1
ATOM 818 O O . ASP A 1 108 ? -6.137 -8.656 -12.625 1 98.88 108 ASP A O 1
ATOM 822 N N . PRO A 1 109 ? -7.906 -9.312 -11.508 1 98.56 109 PRO A N 1
ATOM 823 C CA . PRO A 1 109 ? -8.766 -9.359 -12.695 1 98.56 109 PRO A CA 1
ATOM 824 C C . PRO A 1 109 ? -8.867 -8.008 -13.398 1 98.56 109 PRO A C 1
ATOM 826 O O . PRO A 1 109 ? -9.219 -7.949 -14.578 1 98.56 109 PRO A O 1
ATOM 829 N N . ASP A 1 110 ? -8.641 -6.859 -12.719 1 98.75 110 ASP A N 1
ATOM 830 C CA . ASP A 1 110 ? -8.758 -5.531 -13.312 1 98.75 110 ASP A CA 1
ATOM 831 C C . ASP A 1 110 ? -7.418 -5.074 -13.891 1 98.75 110 ASP A C 1
ATOM 833 O O . ASP A 1 110 ? -7.348 -4.059 -14.586 1 98.75 110 ASP A O 1
ATOM 837 N N . GLY A 1 111 ? -6.316 -5.801 -13.516 1 98.56 111 GLY A N 1
ATOM 838 C CA . GLY A 1 111 ? -5.016 -5.438 -14.047 1 98.56 111 GLY A CA 1
ATOM 839 C C . GLY A 1 111 ? -4.109 -4.785 -13.023 1 98.56 111 GLY A C 1
ATOM 840 O O . GLY A 1 111 ? -2.998 -4.363 -13.344 1 98.56 111 GLY A O 1
ATOM 841 N N . ASN A 1 112 ? -4.504 -4.574 -11.758 1 98.81 112 ASN A N 1
ATOM 842 C CA . ASN A 1 112 ? -3.562 -4.234 -10.695 1 98.81 112 ASN A CA 1
ATOM 843 C C . ASN A 1 112 ? -2.506 -5.32 -10.516 1 98.81 112 ASN A C 1
ATOM 845 O O . ASN A 1 112 ? -2.838 -6.5 -10.391 1 98.81 112 ASN A O 1
ATOM 849 N N . THR A 1 113 ? -1.25 -4.855 -10.43 1 98.81 113 THR A N 1
ATOM 850 C CA . THR A 1 113 ? -0.222 -5.887 -10.477 1 98.81 113 THR A CA 1
ATOM 851 C C . THR A 1 113 ? 0.45 -6.039 -9.109 1 98.81 113 THR A C 1
ATOM 853 O O . THR A 1 113 ? 0.53 -5.078 -8.344 1 98.81 113 THR A O 1
ATOM 856 N N . TRP A 1 114 ? 0.919 -7.246 -8.867 1 98.88 114 TRP A N 1
ATOM 857 C CA . TRP A 1 114 ? 1.584 -7.668 -7.641 1 98.88 114 TRP A CA 1
ATOM 858 C C . TRP A 1 114 ? 2.936 -8.305 -7.945 1 98.88 114 TRP A C 1
ATOM 860 O O . TRP A 1 114 ? 3.117 -8.914 -9 1 98.88 114 TRP A O 1
ATOM 870 N N . CYS A 1 115 ? 3.752 -8.102 -7.027 1 98.62 115 CYS A N 1
ATOM 871 C CA . CYS A 1 115 ? 5.062 -8.734 -7.043 1 98.62 115 CYS A CA 1
ATOM 872 C C . CYS A 1 115 ? 5.238 -9.656 -5.844 1 98.62 115 CYS A C 1
ATOM 874 O O . CYS A 1 115 ? 5.059 -9.242 -4.699 1 98.62 115 CYS A O 1
ATOM 876 N N . LEU A 1 116 ? 5.457 -10.938 -6.086 1 98.81 116 LEU A N 1
ATOM 877 C CA . LEU A 1 116 ? 6.043 -11.789 -5.055 1 98.81 116 LEU A CA 1
ATOM 878 C C . LEU A 1 116 ? 7.539 -11.523 -4.926 1 98.81 116 LEU A C 1
ATOM 880 O O . LEU A 1 116 ? 8.258 -11.477 -5.93 1 98.81 116 LEU A O 1
ATOM 884 N N . GLN A 1 117 ? 7.953 -11.367 -3.746 1 98.75 117 GLN A N 1
ATOM 885 C CA . GLN A 1 117 ? 9.359 -11.078 -3.51 1 98.75 117 GLN A CA 1
ATOM 886 C C . GLN A 1 117 ? 9.938 -12 -2.438 1 98.75 117 GLN A C 1
ATOM 888 O O . GLN A 1 117 ? 9.359 -12.148 -1.361 1 98.75 117 GLN A O 1
ATOM 893 N N . HIS A 1 118 ? 11.039 -12.609 -2.744 1 98.81 118 HIS A N 1
ATOM 894 C CA . HIS A 1 118 ? 11.742 -13.492 -1.813 1 98.81 118 HIS A CA 1
ATOM 895 C C . HIS A 1 118 ? 13.188 -13.047 -1.621 1 98.81 118 HIS A C 1
ATOM 897 O O . HIS A 1 118 ? 13.961 -13.016 -2.58 1 98.81 118 HIS A O 1
ATOM 903 N N . MET A 1 119 ? 13.5 -12.68 -0.428 1 97.38 119 MET A N 1
ATOM 904 C CA . MET A 1 119 ? 14.859 -12.367 0.003 1 97.38 119 MET A CA 1
ATOM 905 C C . MET A 1 119 ? 15.422 -13.477 0.882 1 97.38 119 MET A C 1
ATOM 907 O O . MET A 1 119 ? 15.023 -13.625 2.039 1 97.38 119 MET A O 1
ATOM 911 N N . PRO A 1 120 ? 16.375 -14.156 0.38 1 94.5 120 PRO A N 1
ATOM 912 C CA . PRO A 1 120 ? 16.828 -15.375 1.049 1 94.5 120 PRO A CA 1
ATOM 913 C C . PRO A 1 120 ? 17.422 -15.102 2.43 1 94.5 120 PRO A C 1
ATOM 915 O O . PRO A 1 120 ? 17.5 -16 3.264 1 94.5 120 PRO A O 1
ATOM 918 N N . TRP A 1 121 ? 17.891 -13.953 2.709 1 92.56 121 TRP A N 1
ATOM 919 C CA . TRP A 1 121 ? 18.516 -13.664 3.994 1 92.56 121 TRP A CA 1
ATOM 920 C C . TRP A 1 121 ? 17.469 -13.336 5.051 1 92.56 121 TRP A C 1
ATOM 922 O O . TRP A 1 121 ? 17.797 -13.141 6.223 1 92.56 121 TRP A O 1
ATOM 932 N N . ARG A 1 122 ? 16.266 -13.242 4.672 1 87.88 122 ARG A N 1
ATOM 933 C CA . ARG A 1 122 ? 15.172 -12.969 5.59 1 87.88 122 ARG A CA 1
ATOM 934 C C . ARG A 1 122 ? 14.461 -14.258 5.992 1 87.88 122 ARG A C 1
ATOM 936 O O . ARG A 1 122 ? 14.211 -15.125 5.148 1 87.88 122 ARG A O 1
ATOM 943 N N . MET B 1 1 ? 2.559 -14.734 2.717 1 97.44 1 MET B N 1
ATOM 944 C CA . MET B 1 1 ? 2.701 -13.555 1.861 1 97.44 1 MET B CA 1
ATOM 945 C C . MET B 1 1 ? 2.371 -12.281 2.627 1 97.44 1 MET B C 1
ATOM 947 O O . MET B 1 1 ? 1.231 -12.086 3.055 1 97.44 1 MET B O 1
ATOM 951 N N . LEU B 1 2 ? 3.373 -11.414 2.959 1 98.5 2 LEU B N 1
ATOM 952 C CA . LEU B 1 2 ? 3.191 -10.188 3.727 1 98.5 2 LEU B CA 1
ATOM 953 C C . LEU B 1 2 ? 3.256 -8.961 2.818 1 98.5 2 LEU B C 1
ATOM 955 O O . LEU B 1 2 ? 4.176 -8.836 2.01 1 98.5 2 LEU B O 1
ATOM 959 N N . LEU B 1 3 ? 2.266 -8.109 2.875 1 98.88 3 LEU B N 1
ATOM 960 C CA . LEU B 1 3 ? 2.307 -6.852 2.131 1 98.88 3 LEU B CA 1
ATOM 961 C C . LEU B 1 3 ? 3.305 -5.883 2.756 1 98.88 3 LEU B C 1
ATOM 963 O O . LEU B 1 3 ? 3.037 -5.301 3.811 1 98.88 3 LEU B O 1
ATOM 967 N N . GLU B 1 4 ? 4.422 -5.684 2.1 1 98.75 4 GLU B N 1
ATOM 968 C CA . GLU B 1 4 ? 5.512 -5.012 2.803 1 98.75 4 GLU B CA 1
ATOM 969 C C . GLU B 1 4 ? 5.996 -3.787 2.029 1 98.75 4 GLU B C 1
ATOM 971 O O . GLU B 1 4 ? 6.773 -2.986 2.549 1 98.75 4 GLU B O 1
ATOM 976 N N . LEU B 1 5 ? 5.645 -3.615 0.746 1 98.81 5 LEU B N 1
ATOM 977 C CA . LEU B 1 5 ? 6.191 -2.498 -0.017 1 98.81 5 LEU B CA 1
ATOM 978 C C . LEU B 1 5 ? 5.172 -1.977 -1.023 1 98.81 5 LEU B C 1
ATOM 980 O O . LEU B 1 5 ? 4.598 -2.752 -1.793 1 98.81 5 LEU B O 1
ATOM 984 N N . VAL B 1 6 ? 4.953 -0.678 -1.023 1 98.88 6 VAL B N 1
ATOM 985 C CA . VAL B 1 6 ? 4.008 -0.006 -1.908 1 98.88 6 VAL B CA 1
ATOM 986 C C . VAL B 1 6 ? 4.754 0.977 -2.809 1 98.88 6 VAL B C 1
ATOM 988 O O . VAL B 1 6 ? 5.348 1.945 -2.326 1 98.88 6 VAL B O 1
ATOM 991 N N . PRO B 1 7 ? 4.738 0.759 -4.113 1 98.88 7 PRO B N 1
ATOM 992 C CA . PRO B 1 7 ? 5.316 1.766 -5.008 1 98.88 7 PRO B CA 1
ATOM 993 C C . PRO B 1 7 ? 4.52 3.068 -5.023 1 98.88 7 PRO B C 1
ATOM 995 O O . PRO B 1 7 ? 3.287 3.041 -5.07 1 98.88 7 PRO B O 1
ATOM 998 N N . VAL B 1 8 ? 5.172 4.176 -4.914 1 98.88 8 VAL B N 1
ATOM 999 C CA . VAL B 1 8 ? 4.582 5.508 -5.012 1 98.88 8 VAL B CA 1
ATOM 1000 C C . VAL B 1 8 ? 5.156 6.242 -6.219 1 98.88 8 VAL B C 1
ATOM 1002 O O . VAL B 1 8 ? 6.367 6.477 -6.297 1 98.88 8 VAL B O 1
ATOM 1005 N N . PRO B 1 9 ? 4.316 6.598 -7.195 1 98.69 9 PRO B N 1
ATOM 1006 C CA . PRO B 1 9 ? 4.82 7.246 -8.406 1 98.69 9 PRO B CA 1
ATOM 1007 C C . PRO B 1 9 ? 5.129 8.727 -8.203 1 98.69 9 PRO B C 1
ATOM 1009 O O . PRO B 1 9 ? 4.27 9.484 -7.75 1 98.69 9 PRO B O 1
ATOM 1012 N N . VAL B 1 10 ? 6.297 9.148 -8.562 1 98.62 10 VAL B N 1
ATOM 1013 C CA . VAL B 1 10 ? 6.703 10.531 -8.383 1 98.62 10 VAL B CA 1
ATOM 1014 C C . VAL B 1 10 ? 7.48 11.008 -9.609 1 98.62 10 VAL B C 1
ATOM 1016 O O . VAL B 1 10 ? 7.969 10.195 -10.398 1 98.62 10 VAL B O 1
ATOM 1019 N N . THR B 1 11 ? 7.59 12.312 -9.82 1 98.25 11 THR B N 1
ATOM 1020 C CA . THR B 1 11 ? 8.281 12.898 -10.961 1 98.25 11 THR B CA 1
ATOM 1021 C C . THR B 1 11 ? 9.773 13.07 -10.664 1 98.25 11 THR B C 1
ATOM 1023 O O . THR B 1 11 ? 10.594 13.086 -11.578 1 98.25 11 THR B O 1
ATOM 1026 N N . ASP B 1 12 ? 10.133 13.258 -9.43 1 98.38 12 ASP B N 1
ATOM 1027 C CA . ASP B 1 12 ? 11.477 13.586 -8.953 1 98.38 12 ASP B CA 1
ATOM 1028 C C . ASP B 1 12 ? 11.781 12.875 -7.637 1 98.38 12 ASP B C 1
ATOM 1030 O O . ASP B 1 12 ? 11.25 13.25 -6.59 1 98.38 12 ASP B O 1
ATOM 1034 N N . ILE B 1 13 ? 12.672 11.914 -7.652 1 98.38 13 ILE B N 1
ATOM 1035 C CA . ILE B 1 13 ? 12.914 11.047 -6.504 1 98.38 13 ILE B CA 1
ATOM 1036 C C . ILE B 1 13 ? 13.555 11.852 -5.375 1 98.38 13 ILE B C 1
ATOM 1038 O O . ILE B 1 13 ? 13.203 11.672 -4.203 1 98.38 13 ILE B O 1
ATOM 1042 N N . GLU B 1 14 ? 14.469 12.727 -5.754 1 98.56 14 GLU B N 1
ATOM 1043 C CA . GLU B 1 14 ? 15.133 13.508 -4.715 1 98.56 14 GLU B CA 1
ATOM 1044 C C . GLU B 1 14 ? 14.133 14.391 -3.969 1 98.56 14 GLU B C 1
ATOM 1046 O O . GLU B 1 14 ? 14.188 14.492 -2.74 1 98.56 14 GLU B O 1
ATOM 1051 N N . ARG B 1 15 ? 13.289 15.047 -4.707 1 98.69 15 ARG B N 1
ATOM 1052 C CA . ARG B 1 15 ? 12.273 15.891 -4.094 1 98.69 15 ARG B CA 1
ATOM 1053 C C . ARG B 1 15 ? 11.336 15.062 -3.217 1 98.69 15 ARG B C 1
ATOM 1055 O O . ARG B 1 15 ? 11.008 15.469 -2.096 1 98.69 15 ARG B O 1
ATOM 1062 N N . ALA B 1 16 ? 10.898 13.945 -3.725 1 98.88 16 ALA B N 1
ATOM 1063 C CA . ALA B 1 16 ? 10.008 13.07 -2.971 1 98.88 16 ALA B CA 1
ATOM 1064 C C . ALA B 1 16 ? 10.703 12.523 -1.728 1 98.88 16 ALA B C 1
ATOM 1066 O O . ALA B 1 16 ? 10.102 12.461 -0.651 1 98.88 16 ALA B O 1
ATOM 1067 N N . LYS B 1 17 ? 11.922 12.102 -1.923 1 98.81 17 LYS B N 1
ATOM 1068 C CA . LYS B 1 17 ? 12.711 11.602 -0.802 1 98.81 17 LYS B CA 1
ATOM 1069 C C . LYS B 1 17 ? 12.805 12.641 0.313 1 98.81 17 LYS B C 1
ATOM 1071 O O . LYS B 1 17 ? 12.609 12.32 1.486 1 98.81 17 LYS B O 1
ATOM 1076 N N . ALA B 1 18 ? 13.07 13.828 -0.015 1 98.81 18 ALA B N 1
ATOM 1077 C CA . ALA B 1 18 ? 13.141 14.914 0.965 1 98.81 18 ALA B CA 1
ATOM 1078 C C . ALA B 1 18 ? 11.797 15.109 1.659 1 98.81 18 ALA B C 1
ATOM 1080 O O . ALA B 1 18 ? 11.742 15.297 2.877 1 98.81 18 ALA B O 1
ATOM 1081 N N . PHE B 1 19 ? 10.742 15.031 0.938 1 98.94 19 PHE B N 1
ATOM 1082 C CA . PHE B 1 19 ? 9.414 15.203 1.501 1 98.94 19 PHE B CA 1
ATOM 1083 C C . PHE B 1 19 ? 9.109 14.109 2.514 1 98.94 19 PHE B C 1
ATOM 1085 O O . PHE B 1 19 ? 8.766 14.391 3.662 1 98.94 19 PHE B O 1
ATOM 1092 N N . TYR B 1 20 ? 9.211 12.875 2.092 1 98.94 20 TYR B N 1
ATOM 1093 C CA . TYR B 1 20 ? 8.812 11.75 2.932 1 98.94 20 TYR B CA 1
ATOM 1094 C C . TYR B 1 20 ? 9.758 11.602 4.121 1 98.94 20 TYR B C 1
ATOM 1096 O O . TYR B 1 20 ? 9.312 11.297 5.23 1 98.94 20 TYR B O 1
ATOM 1104 N N . ARG B 1 21 ? 11.047 11.836 3.895 1 98.81 21 ARG B N 1
ATOM 1105 C CA . ARG B 1 21 ? 12.008 11.688 4.98 1 98.81 21 ARG B CA 1
ATOM 1106 C C . ARG B 1 21 ? 11.922 12.859 5.953 1 98.81 21 ARG B C 1
ATOM 1108 O O . ARG B 1 21 ? 11.781 12.664 7.16 1 98.81 21 ARG B O 1
ATOM 1115 N N . ASP B 1 22 ? 11.938 14.078 5.434 1 98.56 22 ASP B N 1
ATOM 1116 C CA . ASP B 1 22 ? 12.164 15.242 6.273 1 98.56 22 ASP B CA 1
ATOM 1117 C C . ASP B 1 22 ? 10.844 15.836 6.762 1 98.56 22 ASP B C 1
ATOM 1119 O O . ASP B 1 22 ? 10.75 16.328 7.891 1 98.56 22 ASP B O 1
ATOM 1123 N N . LYS B 1 23 ? 9.836 15.82 5.945 1 98.69 23 LYS B N 1
ATOM 1124 C CA . LYS B 1 23 ? 8.578 16.438 6.34 1 98.69 23 LYS B CA 1
ATOM 1125 C C . LYS B 1 23 ? 7.645 15.406 6.984 1 98.69 23 LYS B C 1
ATOM 1127 O O . LYS B 1 23 ? 7.039 15.68 8.023 1 98.69 23 LYS B O 1
ATOM 1132 N N . ILE B 1 24 ? 7.566 14.273 6.406 1 98.81 24 ILE B N 1
ATOM 1133 C CA . ILE B 1 24 ? 6.629 13.281 6.918 1 98.81 24 ILE B CA 1
ATOM 1134 C C . ILE B 1 24 ? 7.281 12.484 8.047 1 98.81 24 ILE B C 1
ATOM 1136 O O . ILE B 1 24 ? 6.602 12.039 8.969 1 98.81 24 ILE B O 1
ATOM 1140 N N . GLY B 1 25 ? 8.586 12.258 7.906 1 98.62 25 GLY B N 1
ATOM 1141 C CA . GLY B 1 25 ? 9.305 11.602 8.984 1 98.62 25 GLY B CA 1
ATOM 1142 C C . GLY B 1 25 ? 9.516 10.117 8.758 1 98.62 25 GLY B C 1
ATOM 1143 O O . GLY B 1 25 ? 9.703 9.359 9.711 1 98.62 25 GLY B O 1
ATOM 1144 N N . PHE B 1 26 ? 9.438 9.633 7.559 1 98.94 26 PHE B N 1
ATOM 1145 C CA . PHE B 1 26 ? 9.742 8.234 7.277 1 98.94 26 PHE B CA 1
ATOM 1146 C C . PHE B 1 26 ? 11.242 7.98 7.355 1 98.94 26 PHE B C 1
ATOM 1148 O O . PHE B 1 26 ? 12.047 8.867 7.055 1 98.94 26 PHE B O 1
ATOM 1155 N N . ARG B 1 27 ? 11.594 6.785 7.719 1 98.88 27 ARG B N 1
ATOM 1156 C CA . ARG B 1 27 ? 12.992 6.367 7.766 1 98.88 27 ARG B CA 1
ATOM 1157 C C . ARG B 1 27 ? 13.477 5.953 6.383 1 98.88 27 ARG B C 1
ATOM 1159 O O . ARG B 1 27 ? 12.812 5.18 5.688 1 98.88 27 ARG B O 1
ATOM 1166 N N . LEU B 1 28 ? 14.648 6.395 6.004 1 98.81 28 LEU B N 1
ATOM 1167 C CA . LEU B 1 28 ? 15.289 5.961 4.766 1 98.81 28 LEU B CA 1
ATOM 1168 C C . LEU B 1 28 ? 15.984 4.617 4.949 1 98.81 28 LEU B C 1
ATOM 1170 O O . LEU B 1 28 ? 16.953 4.52 5.695 1 98.81 28 LEU B O 1
ATOM 1174 N N . ASP B 1 29 ? 15.562 3.617 4.211 1 98.56 29 ASP B N 1
ATOM 1175 C CA . ASP B 1 29 ? 16.094 2.266 4.379 1 98.56 29 ASP B CA 1
ATOM 1176 C C . ASP B 1 29 ? 17.062 1.911 3.258 1 98.56 29 ASP B C 1
ATOM 1178 O O . ASP B 1 29 ? 18.062 1.222 3.486 1 98.56 29 ASP B O 1
ATOM 1182 N N . VAL B 1 30 ? 16.672 2.234 2.092 1 98.19 30 VAL B N 1
ATOM 1183 C CA . VAL B 1 30 ? 17.391 1.878 0.87 1 98.19 30 VAL B CA 1
ATOM 1184 C C . VAL B 1 30 ? 17.5 3.1 -0.04 1 98.19 30 VAL B C 1
ATOM 1186 O O . VAL B 1 30 ? 16.531 3.854 -0.196 1 98.19 30 VAL B O 1
ATOM 1189 N N . ASP B 1 31 ? 18.594 3.338 -0.613 1 98.56 31 ASP B N 1
ATOM 1190 C CA . ASP B 1 31 ? 18.859 4.305 -1.673 1 98.56 31 ASP B CA 1
ATOM 1191 C C . ASP B 1 31 ? 20 3.82 -2.572 1 98.56 31 ASP B C 1
ATOM 1193 O O . ASP B 1 31 ? 21.172 4.055 -2.275 1 98.56 31 ASP B O 1
ATOM 1197 N N . VAL B 1 32 ? 19.5 3.133 -3.648 1 97.56 32 VAL B N 1
ATOM 1198 C CA . VAL B 1 32 ? 20.516 2.443 -4.434 1 97.56 32 VAL B CA 1
ATOM 1199 C C . VAL B 1 32 ? 20.25 2.654 -5.926 1 97.56 32 VAL B C 1
ATOM 1201 O O . VAL B 1 32 ? 19.141 3.002 -6.32 1 97.56 32 VAL B O 1
ATOM 1204 N N . ASN B 1 33 ? 21.219 2.486 -6.695 1 96.81 33 ASN B N 1
ATOM 1205 C CA . ASN B 1 33 ? 21.188 2.375 -8.148 1 96.81 33 ASN B CA 1
ATOM 1206 C C . ASN B 1 33 ? 21.641 0.996 -8.617 1 96.81 33 ASN B C 1
ATOM 1208 O O . ASN B 1 33 ? 22.797 0.821 -9.008 1 96.81 33 ASN B O 1
ATOM 1212 N N . PRO B 1 34 ? 20.719 0.037 -8.648 1 92.56 34 PRO B N 1
ATOM 1213 C CA . PRO B 1 34 ? 21.125 -1.346 -8.891 1 92.56 34 PRO B CA 1
ATOM 1214 C C . PRO B 1 34 ? 21.766 -1.537 -10.266 1 92.56 34 PRO B C 1
ATOM 1216 O O . PRO B 1 34 ? 22.562 -2.461 -10.453 1 92.56 34 PRO B O 1
ATOM 1219 N N . LYS B 1 35 ? 21.391 -0.808 -11.344 1 92.69 35 LYS B N 1
ATOM 1220 C CA . LYS B 1 35 ? 21.984 -0.774 -12.68 1 92.69 35 LYS B CA 1
ATOM 1221 C C . LYS B 1 35 ? 21.844 0.612 -13.297 1 92.69 35 LYS B C 1
ATOM 1223 O O . LYS B 1 35 ? 21.094 1.453 -12.805 1 92.69 35 LYS B O 1
ATOM 1228 N N . PRO B 1 36 ? 22.672 0.773 -14.289 1 95.19 36 PRO B N 1
ATOM 1229 C CA . PRO B 1 36 ? 22.562 2.094 -14.914 1 95.19 36 PRO B CA 1
ATOM 1230 C C . PRO B 1 36 ? 21.125 2.445 -15.312 1 95.19 36 PRO B C 1
ATOM 1232 O O . PRO B 1 36 ? 20.422 1.623 -15.906 1 95.19 36 PRO B O 1
ATOM 1235 N N . GLY B 1 37 ? 20.656 3.65 -14.883 1 95.88 37 GLY B N 1
ATOM 1236 C CA . GLY B 1 37 ? 19.344 4.137 -15.273 1 95.88 37 GLY B CA 1
ATOM 1237 C C . GLY B 1 37 ? 18.25 3.725 -14.32 1 95.88 37 GLY B C 1
ATOM 1238 O O . GLY B 1 37 ? 17.078 4.059 -14.531 1 95.88 37 GLY B O 1
ATOM 1239 N N . VAL B 1 38 ? 18.656 3.045 -13.297 1 96.38 38 VAL B N 1
ATOM 1240 C CA . VAL B 1 38 ? 17.656 2.596 -12.328 1 96.38 38 VAL B CA 1
ATOM 1241 C C . VAL B 1 38 ? 17.984 3.16 -10.945 1 96.38 38 VAL B C 1
ATOM 1243 O O . VAL B 1 38 ? 19.141 3.102 -10.508 1 96.38 38 VAL B O 1
ATOM 1246 N N . ARG B 1 39 ? 17.078 3.736 -10.289 1 97.88 39 ARG B N 1
ATOM 1247 C CA . ARG B 1 39 ? 17.188 4.203 -8.914 1 97.88 39 ARG B CA 1
ATOM 1248 C C . ARG B 1 39 ? 16.031 3.686 -8.062 1 97.88 39 ARG B C 1
ATOM 1250 O O . ARG B 1 39 ? 14.883 3.682 -8.508 1 97.88 39 ARG B O 1
ATOM 1257 N N . VAL B 1 40 ? 16.328 3.182 -6.867 1 97.94 40 VAL B N 1
ATOM 1258 C CA . VAL B 1 40 ? 15.328 2.676 -5.934 1 97.94 40 VAL B CA 1
ATOM 1259 C C . VAL B 1 40 ? 15.555 3.285 -4.551 1 97.94 40 VAL B C 1
ATOM 1261 O O . VAL B 1 40 ? 16.656 3.197 -4 1 97.94 40 VAL B O 1
ATOM 1264 N N . VAL B 1 41 ? 14.57 3.904 -4.047 1 98.81 41 VAL B N 1
ATOM 1265 C CA . VAL B 1 41 ? 14.562 4.484 -2.707 1 98.81 41 VAL B CA 1
ATOM 1266 C C . VAL B 1 41 ? 13.406 3.904 -1.896 1 98.81 41 VAL B C 1
ATOM 1268 O O . VAL B 1 41 ? 12.25 3.938 -2.336 1 98.81 41 VAL B O 1
ATOM 1271 N N . GLN B 1 42 ? 13.695 3.336 -0.796 1 98.88 42 GLN B N 1
ATOM 1272 C CA . GLN B 1 42 ? 12.672 2.787 0.085 1 98.88 42 GLN B CA 1
ATOM 1273 C C . GLN B 1 42 ? 12.648 3.518 1.425 1 98.88 42 GLN B C 1
ATOM 1275 O O . GLN B 1 42 ? 13.703 3.809 1.996 1 98.88 42 GLN B O 1
ATOM 1280 N N . LEU B 1 43 ? 11.461 3.867 1.876 1 98.94 43 LEU B N 1
ATOM 1281 C CA . LEU B 1 43 ? 11.266 4.555 3.148 1 98.94 43 LEU B CA 1
ATOM 1282 C C . LEU B 1 43 ? 10.164 3.887 3.965 1 98.94 43 LEU B C 1
ATOM 1284 O O . LEU B 1 43 ? 9.156 3.447 3.41 1 98.94 43 LEU B O 1
ATOM 1288 N N . THR B 1 44 ? 10.328 3.83 5.254 1 98.94 44 THR B N 1
ATOM 1289 C CA . THR B 1 44 ? 9.375 3.164 6.133 1 98.94 44 THR B CA 1
ATOM 1290 C C . THR B 1 44 ? 8.898 4.109 7.23 1 98.94 44 THR B C 1
ATOM 1292 O O . THR B 1 44 ? 9.711 4.727 7.922 1 98.94 44 THR B O 1
ATOM 1295 N N . PRO B 1 45 ? 7.52 4.293 7.301 1 98.81 45 PRO B N 1
ATOM 1296 C CA . PRO B 1 45 ? 7.086 4.965 8.531 1 98.81 45 PRO B CA 1
ATOM 1297 C C . PRO B 1 45 ? 7.613 4.285 9.789 1 98.81 45 PRO B C 1
ATOM 1299 O O . PRO B 1 45 ? 7.562 3.057 9.898 1 98.81 45 PRO B O 1
ATOM 1302 N N . PRO B 1 46 ? 8.188 5.082 10.719 1 98.25 46 PRO B N 1
ATOM 1303 C CA . PRO B 1 46 ? 8.734 4.441 11.914 1 98.25 46 PRO B CA 1
ATOM 1304 C C . PRO B 1 46 ? 7.742 3.5 12.594 1 98.25 46 PRO B C 1
ATOM 1306 O O . PRO B 1 46 ? 6.605 3.893 12.867 1 98.25 46 PRO B O 1
ATOM 1309 N N . GLY B 1 47 ? 8.172 2.23 12.781 1 98 47 GLY B N 1
ATOM 1310 C CA . GLY B 1 47 ? 7.359 1.236 13.461 1 98 47 GLY B CA 1
ATOM 1311 C C . GLY B 1 47 ? 6.461 0.452 12.523 1 98 47 GLY B C 1
ATOM 1312 O O . GLY B 1 47 ? 5.859 -0.547 12.922 1 98 47 GLY B O 1
ATOM 1313 N N . SER B 1 48 ? 6.332 0.858 11.312 1 98.75 48 SER B N 1
ATOM 1314 C CA . SER B 1 48 ? 5.469 0.195 10.344 1 98.75 48 SER B CA 1
ATOM 1315 C C . SER B 1 48 ? 6.129 -1.06 9.781 1 98.75 48 SER B C 1
ATOM 1317 O O . SER B 1 48 ? 7.355 -1.112 9.641 1 98.75 48 SER B O 1
ATOM 1319 N N . ALA B 1 49 ? 5.352 -2.049 9.445 1 98.5 49 ALA B N 1
ATOM 1320 C CA . ALA B 1 49 ? 5.84 -3.256 8.781 1 98.5 49 ALA B CA 1
ATOM 1321 C C . ALA B 1 49 ? 5.824 -3.09 7.266 1 98.5 49 ALA B C 1
ATOM 1323 O O . ALA B 1 49 ? 6.316 -3.955 6.535 1 98.5 49 ALA B O 1
ATOM 1324 N N . CYS B 1 50 ? 5.219 -2.053 6.789 1 98.81 50 CYS B N 1
ATOM 1325 C CA . CYS B 1 50 ? 5.094 -1.779 5.363 1 98.81 50 CYS B CA 1
ATOM 1326 C C . CYS B 1 50 ? 5.812 -0.488 4.992 1 98.81 50 CYS B C 1
ATOM 1328 O O . CYS B 1 50 ? 5.711 0.512 5.703 1 98.81 50 CYS B O 1
ATOM 1330 N N . SER B 1 51 ? 6.574 -0.544 3.875 1 98.81 51 SER B N 1
ATOM 1331 C CA . SER B 1 51 ? 7.336 0.586 3.352 1 98.81 51 SER B CA 1
ATOM 1332 C C . SER B 1 51 ? 6.746 1.081 2.033 1 98.81 51 SER B C 1
ATOM 1334 O O . SER B 1 51 ? 5.852 0.448 1.469 1 98.81 51 SER B O 1
ATOM 1336 N N . ILE B 1 52 ? 7.223 2.289 1.668 1 98.94 52 ILE B N 1
ATOM 1337 C CA . ILE B 1 52 ? 6.992 2.736 0.299 1 98.94 52 ILE B CA 1
ATOM 1338 C C . ILE B 1 52 ? 8.297 2.654 -0.496 1 98.94 52 ILE B C 1
ATOM 1340 O O . ILE B 1 52 ? 9.383 2.652 0.083 1 98.94 52 ILE B O 1
ATOM 1344 N N . THR B 1 53 ? 8.148 2.57 -1.819 1 98.88 53 THR B N 1
ATOM 1345 C CA . THR B 1 53 ? 9.312 2.625 -2.703 1 98.88 53 THR B CA 1
ATOM 1346 C C . THR B 1 53 ? 9.109 3.672 -3.795 1 98.88 53 THR B C 1
ATOM 1348 O O . THR B 1 53 ? 8.023 3.777 -4.367 1 98.88 53 THR B O 1
ATOM 1351 N N . LEU B 1 54 ? 10.062 4.508 -3.951 1 98.69 54 LEU B N 1
ATOM 1352 C CA . LEU B 1 54 ? 10.227 5.414 -5.082 1 98.69 54 LEU B CA 1
ATOM 1353 C C . LEU B 1 54 ? 11.195 4.828 -6.105 1 98.69 54 LEU B C 1
ATOM 1355 O O . LEU B 1 54 ? 12.297 4.402 -5.75 1 98.69 54 LEU B O 1
ATOM 1359 N N . ALA B 1 55 ? 10.734 4.77 -7.379 1 97.88 55 ALA B N 1
ATOM 1360 C CA . ALA B 1 55 ? 11.602 4.082 -8.328 1 97.88 55 ALA B CA 1
ATOM 1361 C C . ALA B 1 55 ? 11.602 4.789 -9.688 1 97.88 55 ALA B C 1
ATOM 1363 O O . ALA B 1 55 ? 10.594 5.383 -10.078 1 97.88 55 ALA B O 1
ATOM 1364 N N . GLU B 1 56 ? 12.695 4.777 -10.297 1 96 56 GLU B N 1
ATOM 1365 C CA . GLU B 1 56 ? 12.883 5.184 -11.688 1 96 56 GLU B CA 1
ATOM 1366 C C . GLU B 1 56 ? 13.531 4.07 -12.508 1 96 56 GLU B C 1
ATOM 1368 O O . GLU B 1 56 ? 14.398 3.346 -12 1 96 56 GLU B O 1
ATOM 1373 N N . GLY B 1 57 ? 13.086 3.977 -13.773 1 95.75 57 GLY B N 1
ATOM 1374 C CA . GLY B 1 57 ? 13.727 3.027 -14.672 1 95.75 57 GLY B CA 1
ATOM 1375 C C . GLY B 1 57 ? 13.211 1.609 -14.5 1 95.75 57 GLY B C 1
ATOM 1376 O O . GLY B 1 57 ? 13.828 0.658 -14.984 1 95.75 57 GLY B O 1
ATOM 1377 N N . LEU B 1 58 ? 12.195 1.364 -13.836 1 95.88 58 LEU B N 1
ATOM 1378 C CA . LEU B 1 58 ? 11.57 0.058 -13.656 1 95.88 58 LEU B CA 1
ATOM 1379 C C . LEU B 1 58 ? 10.172 0.035 -14.266 1 95.88 58 LEU B C 1
ATOM 1381 O O . LEU B 1 58 ? 9.211 0.515 -13.656 1 95.88 58 LEU B O 1
ATOM 1385 N N . PRO B 1 59 ? 10.07 -0.572 -15.383 1 93.75 59 PRO B N 1
ATOM 1386 C CA . PRO B 1 59 ? 8.789 -0.55 -16.094 1 93.75 59 PRO B CA 1
ATOM 1387 C C . PRO B 1 59 ? 7.664 -1.227 -15.32 1 93.75 59 PRO B C 1
ATOM 1389 O O . PRO B 1 59 ? 6.496 -0.865 -15.477 1 93.75 59 PRO B O 1
ATOM 1392 N N . THR B 1 60 ? 7.926 -2.148 -14.484 1 94.12 60 THR B N 1
ATOM 1393 C CA . THR B 1 60 ? 6.926 -2.896 -13.734 1 94.12 60 THR B CA 1
ATOM 1394 C C . THR B 1 60 ? 6.297 -2.021 -12.648 1 94.12 60 THR B C 1
ATOM 1396 O O . THR B 1 60 ? 5.262 -2.377 -12.078 1 94.12 60 THR B O 1
ATOM 1399 N N . LEU B 1 61 ? 6.918 -0.932 -12.352 1 95.75 61 LEU B N 1
ATOM 1400 C CA . LEU B 1 61 ? 6.43 -0.02 -11.32 1 95.75 61 LEU B CA 1
ATOM 1401 C C . LEU B 1 61 ? 5.969 1.298 -11.938 1 95.75 61 LEU B C 1
ATOM 1403 O O . L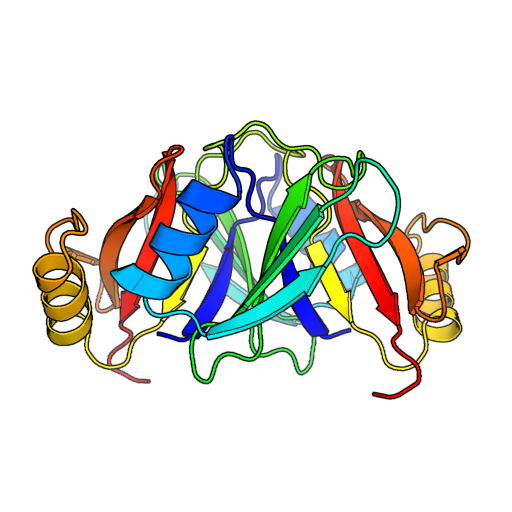EU B 1 61 ? 5.824 2.299 -11.234 1 95.75 61 LEU B O 1
ATOM 1407 N N . ASP B 1 62 ? 5.742 1.21 -13.203 1 92.06 62 ASP B N 1
ATOM 1408 C CA . ASP B 1 62 ? 5.406 2.441 -13.914 1 92.06 62 ASP B CA 1
ATOM 1409 C C . ASP B 1 62 ? 3.953 2.84 -13.656 1 92.06 62 ASP B C 1
ATOM 1411 O O . ASP B 1 62 ? 3.031 2.09 -13.984 1 92.06 62 ASP B O 1
ATOM 1415 N N . MET B 1 63 ? 3.652 3.877 -12.961 1 97.06 63 MET B N 1
ATOM 1416 C CA . MET B 1 63 ? 2.398 4.586 -12.719 1 97.06 63 MET B CA 1
ATOM 1417 C C . MET B 1 63 ? 2.559 6.078 -12.977 1 97.06 63 MET B C 1
ATOM 1419 O O . MET B 1 63 ? 3.635 6.641 -12.766 1 97.06 63 MET B O 1
ATOM 1423 N N . PRO B 1 64 ? 1.479 6.73 -13.484 1 96.88 64 PRO B N 1
ATOM 1424 C CA . PRO B 1 64 ? 1.611 8.18 -13.602 1 96.88 64 PRO B CA 1
ATOM 1425 C C . PRO B 1 64 ? 1.789 8.867 -12.25 1 96.88 64 PRO B C 1
ATOM 1427 O O . PRO B 1 64 ? 1.071 8.562 -11.289 1 96.88 64 PRO B O 1
ATOM 1430 N N . PRO B 1 65 ? 2.75 9.797 -12.172 1 97.81 65 PRO B N 1
ATOM 1431 C CA . PRO B 1 65 ? 2.955 10.523 -10.914 1 97.81 65 PRO B CA 1
ATOM 1432 C C . PRO B 1 65 ? 1.673 11.156 -10.383 1 97.81 65 PRO B C 1
ATOM 1434 O O . PRO B 1 65 ? 0.877 11.688 -11.156 1 97.81 65 PRO B O 1
ATOM 1437 N N . GLY B 1 66 ? 1.452 11.055 -9.055 1 97.69 66 GLY B N 1
ATOM 1438 C CA . GLY B 1 66 ? 0.355 11.75 -8.398 1 97.69 66 GLY B CA 1
ATOM 1439 C C . GLY B 1 66 ? -0.959 10.992 -8.484 1 97.69 66 GLY B C 1
ATOM 1440 O O . GLY B 1 66 ? -2.008 11.523 -8.102 1 97.69 66 GLY B O 1
ATOM 1441 N N . THR B 1 67 ? -0.917 9.734 -8.898 1 97.81 67 THR B N 1
ATOM 1442 C CA . THR B 1 67 ? -2.178 9.062 -9.195 1 97.81 67 THR B CA 1
ATOM 1443 C C . THR B 1 67 ? -2.592 8.148 -8.047 1 97.81 67 THR B C 1
ATOM 1445 O O . THR B 1 67 ? -3.713 7.641 -8.023 1 97.81 67 THR B O 1
ATOM 1448 N N . LEU B 1 68 ? -1.721 7.902 -7.055 1 98.38 68 LEU B N 1
ATOM 1449 C CA . LEU B 1 68 ? -2.127 7.125 -5.887 1 98.38 68 LEU B CA 1
ATOM 1450 C C . LEU B 1 68 ? -3.066 7.93 -4.996 1 98.38 68 LEU B C 1
ATOM 1452 O O . LEU B 1 68 ? -2.842 9.117 -4.766 1 98.38 68 LEU B O 1
ATOM 1456 N N . ARG B 1 69 ? -4.086 7.238 -4.527 1 98.19 69 ARG B N 1
ATOM 1457 C CA . ARG B 1 69 ? -5.062 7.93 -3.689 1 98.19 69 ARG B CA 1
ATOM 1458 C C . ARG B 1 69 ? -5.281 7.184 -2.377 1 98.19 69 ARG B C 1
ATOM 1460 O O . ARG B 1 69 ? -5.492 5.969 -2.373 1 98.19 69 ARG B O 1
ATOM 1467 N N . GLY B 1 70 ? -5.191 7.926 -1.357 1 98.56 70 GLY B N 1
ATOM 1468 C CA . GLY B 1 70 ? -5.809 7.551 -0.094 1 98.56 70 GLY B CA 1
ATOM 1469 C C . GLY B 1 70 ? -5.027 6.48 0.651 1 98.56 70 GLY B C 1
ATOM 1470 O O . GLY B 1 70 ? -5.621 5.613 1.296 1 98.56 70 GLY B O 1
ATOM 1471 N N . LEU B 1 71 ? -3.707 6.418 0.567 1 98.88 71 LEU B N 1
ATOM 1472 C CA . LEU B 1 71 ? -2.945 5.523 1.436 1 98.88 71 LEU B CA 1
ATOM 1473 C C . LEU B 1 71 ? -3.15 5.891 2.902 1 98.88 71 LEU B C 1
ATOM 1475 O O . LEU B 1 71 ? -3.031 7.059 3.277 1 98.88 71 LEU B O 1
ATOM 1479 N N . HIS B 1 72 ? -3.43 4.895 3.736 1 98.81 72 HIS B N 1
ATOM 1480 C CA . HIS B 1 72 ? -3.816 5.191 5.109 1 98.81 72 HIS B CA 1
ATOM 1481 C C . HIS B 1 72 ? -2.637 5.031 6.062 1 98.81 72 HIS B C 1
ATOM 1483 O O . HIS B 1 72 ? -2.059 3.947 6.164 1 98.81 72 HIS B O 1
ATOM 1489 N N . LEU B 1 73 ? -2.344 6.039 6.742 1 98.88 73 LEU B N 1
ATOM 1490 C CA . LEU B 1 73 ? -1.498 6.016 7.93 1 98.88 73 LEU B CA 1
ATOM 1491 C C . LEU B 1 73 ? -2.342 6.039 9.203 1 98.88 73 LEU B C 1
ATOM 1493 O O . LEU B 1 73 ? -2.99 7.047 9.5 1 98.88 73 LEU B O 1
ATOM 1497 N N . VAL B 1 74 ? -2.277 4.98 9.93 1 98.81 74 VAL B N 1
ATOM 1498 C CA . VAL B 1 74 ? -3.029 4.918 11.18 1 98.81 74 VAL B CA 1
ATOM 1499 C C . VAL B 1 74 ? -2.211 5.535 12.312 1 98.81 74 VAL B C 1
ATOM 1501 O O . VAL B 1 74 ? -1.016 5.258 12.445 1 98.81 74 VAL B O 1
ATOM 1504 N N . VAL B 1 75 ? -2.879 6.348 13.062 1 98.75 75 VAL B N 1
ATOM 1505 C CA . VAL B 1 75 ? -2.174 7.082 14.109 1 98.75 75 VAL B CA 1
ATOM 1506 C C . VAL B 1 75 ? -2.889 6.895 15.445 1 98.75 75 VAL B C 1
ATOM 1508 O O . VAL B 1 75 ? -4.094 6.625 15.477 1 98.75 75 VAL B O 1
ATOM 1511 N N . ALA B 1 76 ? -2.211 7.051 16.562 1 98 76 ALA B N 1
ATOM 1512 C CA . ALA B 1 76 ? -2.77 6.898 17.906 1 98 76 ALA B CA 1
ATOM 1513 C C . ALA B 1 76 ? -3.457 8.18 18.359 1 98 76 ALA B C 1
ATOM 1515 O O . ALA B 1 76 ? -4.348 8.148 19.203 1 98 76 ALA B O 1
ATOM 1516 N N . ASP B 1 77 ? -3.049 9.305 17.859 1 98.19 77 ASP B N 1
ATOM 1517 C CA . ASP B 1 77 ? -3.545 10.648 18.156 1 98.19 77 ASP B CA 1
ATOM 1518 C C . ASP B 1 77 ? -3.531 11.523 16.906 1 98.19 77 ASP B C 1
ATOM 1520 O O . ASP B 1 77 ? -2.482 12.047 16.531 1 98.19 77 ASP B O 1
ATOM 1524 N N . ILE B 1 78 ? -4.703 11.781 16.359 1 98.69 78 ILE B N 1
ATOM 1525 C CA . ILE B 1 78 ? -4.766 12.406 15.039 1 98.69 78 ILE B CA 1
ATOM 1526 C C . ILE B 1 78 ? -4.477 13.898 15.164 1 98.69 78 ILE B C 1
ATOM 1528 O O . ILE B 1 78 ? -3.889 14.5 14.258 1 98.69 78 ILE B O 1
ATOM 1532 N N . GLU B 1 79 ? -4.848 14.523 16.266 1 98.5 79 GLU B N 1
ATOM 1533 C CA . GLU B 1 79 ? -4.555 15.938 16.438 1 98.5 79 GLU B CA 1
ATOM 1534 C C . GLU B 1 79 ? -3.051 16.188 16.562 1 98.5 79 GLU B C 1
ATOM 1536 O O . GLU B 1 79 ? -2.516 17.109 15.961 1 98.5 79 GLU B O 1
ATOM 1541 N N . ALA B 1 80 ? -2.387 15.336 17.312 1 98.62 80 ALA B N 1
ATOM 1542 C CA . ALA B 1 80 ? -0.94 15.461 17.469 1 98.62 80 ALA B CA 1
ATOM 1543 C C . ALA B 1 80 ? -0.223 15.211 16.141 1 98.62 80 ALA B C 1
ATOM 1545 O O . ALA B 1 80 ? 0.698 15.945 15.773 1 98.62 80 ALA B O 1
ATOM 1546 N N . ALA B 1 81 ? -0.634 14.141 15.453 1 98.62 81 ALA B N 1
ATOM 1547 C CA . ALA B 1 81 ? -0.02 13.812 14.172 1 98.62 81 ALA B CA 1
ATOM 1548 C C . ALA B 1 81 ? -0.188 14.953 13.172 1 98.62 81 ALA B C 1
ATOM 1550 O O . ALA B 1 81 ? 0.767 15.336 12.492 1 98.62 81 ALA B O 1
ATOM 1551 N N . ARG B 1 82 ? -1.407 15.477 13.055 1 98.88 82 ARG B N 1
ATOM 1552 C CA . ARG B 1 82 ? -1.683 16.594 12.156 1 98.88 82 ARG B CA 1
ATOM 1553 C C . ARG B 1 82 ? -0.828 17.812 12.516 1 98.88 82 ARG B C 1
ATOM 1555 O O . ARG B 1 82 ? -0.236 18.438 11.633 1 98.88 82 ARG B O 1
ATOM 1562 N N . ALA B 1 83 ? -0.793 18.125 13.805 1 98.75 83 ALA B N 1
ATOM 1563 C CA . ALA B 1 83 ? -0.033 19.281 14.258 1 98.75 83 ALA B CA 1
ATOM 1564 C C . ALA B 1 83 ? 1.442 19.156 13.891 1 98.75 83 ALA B C 1
ATOM 1566 O O . ALA B 1 83 ? 2.07 20.125 13.453 1 98.75 83 ALA B O 1
ATOM 1567 N N . GLU B 1 84 ? 1.933 18 14.109 1 98.44 84 GLU B N 1
ATOM 1568 C CA . GLU B 1 84 ? 3.33 17.734 13.781 1 98.44 84 GLU B CA 1
ATOM 1569 C C . GLU B 1 84 ? 3.602 17.953 12.297 1 98.44 84 GLU B C 1
ATOM 1571 O O . GLU B 1 84 ? 4.578 18.609 11.93 1 98.44 84 GLU B O 1
ATOM 1576 N N . LEU B 1 85 ? 2.773 17.406 11.461 1 98.81 85 LEU B N 1
ATOM 1577 C CA . LEU B 1 85 ? 2.947 17.547 10.016 1 98.81 85 LEU B CA 1
ATOM 1578 C C . LEU B 1 85 ? 2.818 19 9.594 1 98.81 85 LEU B C 1
ATOM 1580 O O . LEU B 1 85 ? 3.598 19.484 8.773 1 98.81 85 LEU B O 1
ATOM 1584 N N . VAL B 1 86 ? 1.863 19.688 10.102 1 98.81 86 VAL B N 1
ATOM 1585 C CA . VAL B 1 86 ? 1.65 21.094 9.781 1 98.81 86 VAL B CA 1
ATOM 1586 C C . VAL B 1 86 ? 2.873 21.906 10.195 1 98.81 86 VAL B C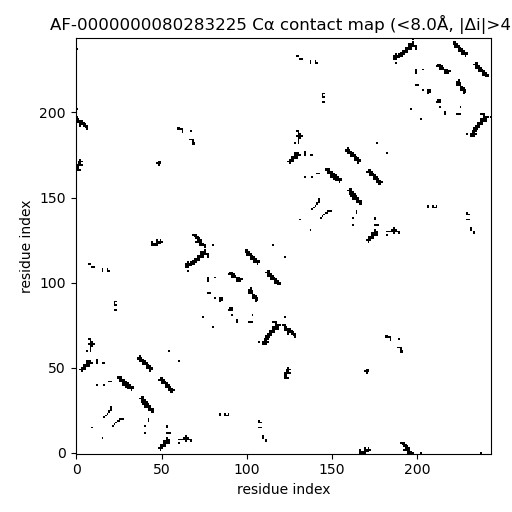 1
ATOM 1588 O O . VAL B 1 86 ? 3.326 22.781 9.453 1 98.81 86 VAL B O 1
ATOM 1591 N N . GLU B 1 87 ? 3.379 21.625 11.344 1 98.56 87 GLU B N 1
ATOM 1592 C CA . GLU B 1 87 ? 4.57 22.312 11.828 1 98.56 87 GLU B CA 1
ATOM 1593 C C . GLU B 1 87 ? 5.75 22.109 10.891 1 98.56 87 GLU B C 1
ATOM 1595 O O . GLU B 1 87 ? 6.59 23 10.734 1 98.56 87 GLU B O 1
ATOM 1600 N N . ARG B 1 88 ? 5.754 21.047 10.281 1 98.44 88 ARG B N 1
ATOM 1601 C CA . ARG B 1 88 ? 6.836 20.703 9.359 1 98.44 88 ARG B CA 1
ATOM 1602 C C . ARG B 1 88 ? 6.551 21.234 7.957 1 98.44 88 ARG B C 1
ATOM 1604 O O . ARG B 1 88 ? 7.297 20.938 7.02 1 98.44 88 ARG B O 1
ATOM 1611 N N . GLY B 1 89 ? 5.434 21.844 7.781 1 98.44 89 GLY B N 1
ATOM 1612 C CA . GLY B 1 89 ? 5.148 22.547 6.535 1 98.44 89 GLY B CA 1
ATOM 1613 C C . GLY B 1 89 ? 4.266 21.75 5.594 1 98.44 89 GLY B C 1
ATOM 1614 O O . GLY B 1 89 ? 4.184 22.047 4.402 1 98.44 89 GLY B O 1
ATOM 1615 N N . VAL B 1 90 ? 3.688 20.734 6.062 1 98.88 90 VAL B N 1
ATOM 1616 C CA . VAL B 1 90 ? 2.771 19.953 5.242 1 98.88 90 VAL B CA 1
ATOM 1617 C C . VAL B 1 90 ? 1.358 20.516 5.355 1 98.88 90 VAL B C 1
ATOM 1619 O O . VAL B 1 90 ? 0.89 20.812 6.461 1 98.88 90 VAL B O 1
ATOM 1622 N N . GLU B 1 91 ? 0.697 20.766 4.191 1 98.81 91 GLU B N 1
ATOM 1623 C CA . GLU B 1 91 ? -0.716 21.141 4.223 1 98.81 91 GLU B CA 1
ATOM 1624 C C . GLU B 1 91 ? -1.59 19.922 4.551 1 98.81 91 GLU B C 1
ATOM 1626 O O . GLU B 1 91 ? -1.648 18.969 3.779 1 98.81 91 GLU B O 1
ATOM 1631 N N . VAL B 1 92 ? -2.273 19.969 5.695 1 98.88 92 VAL B N 1
ATOM 1632 C CA . VAL B 1 92 ? -3.139 18.891 6.145 1 98.88 92 VAL B CA 1
ATOM 1633 C C . VAL B 1 92 ? -4.551 19.422 6.387 1 98.88 92 VAL B C 1
ATOM 1635 O O . VAL B 1 92 ? -4.727 20.484 6.98 1 98.88 92 VAL B O 1
ATOM 1638 N N . SER B 1 93 ? -5.488 18.781 5.902 1 98.88 93 SER B N 1
ATOM 1639 C CA . SER B 1 93 ? -6.875 19.188 6.078 1 98.88 93 SER B CA 1
ATOM 1640 C C . SER B 1 93 ? -7.262 19.234 7.551 1 98.88 93 SER B C 1
ATOM 1642 O O . SER B 1 93 ? -6.512 18.75 8.406 1 98.88 93 SER B O 1
ATOM 1644 N N . LYS B 1 94 ? -8.438 19.812 7.848 1 98.5 94 LYS B N 1
ATOM 1645 C CA . LYS B 1 94 ? -9.016 19.672 9.18 1 98.5 94 LYS B CA 1
ATOM 1646 C C . LYS B 1 94 ? -9.414 18.234 9.469 1 98.5 94 LYS B C 1
ATOM 1648 O O . LYS B 1 94 ? -9.602 17.438 8.539 1 98.5 94 LYS B O 1
ATOM 1653 N N . VAL B 1 95 ? -9.5 17.953 10.742 1 98.69 95 VAL B N 1
ATOM 1654 C CA . VAL B 1 95 ? -9.922 16.609 11.156 1 98.69 95 VAL B CA 1
ATOM 1655 C C . VAL B 1 95 ? -11.43 16.469 10.984 1 98.69 95 VAL B C 1
ATOM 1657 O O . VAL B 1 95 ? -12.195 17.359 11.352 1 98.69 95 VAL B O 1
ATOM 1660 N N . GLU B 1 96 ? -11.766 15.367 10.375 1 97.88 96 GLU B N 1
ATOM 1661 C CA . GLU B 1 96 ? -13.172 15.016 10.219 1 97.88 96 GLU B CA 1
ATOM 1662 C C . GLU B 1 96 ? -13.523 13.773 11.031 1 97.88 96 GLU B C 1
ATOM 1664 O O . GLU B 1 96 ? -12.734 12.836 11.109 1 97.88 96 GLU B O 1
ATOM 1669 N N . ASP B 1 97 ? -14.656 13.805 11.625 1 96.25 97 ASP B N 1
ATOM 1670 C CA . ASP B 1 97 ? -15.219 12.641 12.312 1 96.25 97 ASP B CA 1
ATOM 1671 C C . ASP B 1 97 ? -16.25 11.93 11.445 1 96.25 97 ASP B C 1
ATOM 1673 O O . ASP B 1 97 ? -17.328 12.477 11.188 1 96.25 97 ASP B O 1
ATOM 1677 N N . LEU B 1 98 ? -15.867 10.766 11.047 1 91.94 98 LEU B N 1
ATOM 1678 C CA . LEU B 1 98 ? -16.812 9.984 10.258 1 91.94 98 LEU B CA 1
ATOM 1679 C C . LEU B 1 98 ? -17.266 8.75 11.023 1 91.94 98 LEU B C 1
ATOM 1681 O O . LEU B 1 98 ? -16.719 7.66 10.844 1 91.94 98 LEU B O 1
ATOM 1685 N N . GLY B 1 99 ? -18.266 8.922 11.836 1 90.56 99 GLY B N 1
ATOM 1686 C CA . GLY B 1 99 ? -18.844 7.805 12.562 1 90.56 99 GLY B CA 1
ATOM 1687 C C . GLY B 1 99 ? -17.938 7.238 13.633 1 90.56 99 GLY B C 1
ATOM 1688 O O . GLY B 1 99 ? -17.828 6.016 13.781 1 90.56 99 GLY B O 1
ATOM 1689 N N . GLY B 1 100 ? -17.172 8.047 14.312 1 94 100 GLY B N 1
ATOM 1690 C CA . GLY B 1 100 ? -16.328 7.57 15.398 1 94 100 GLY B CA 1
ATOM 1691 C C . GLY B 1 100 ? -14.898 7.293 14.961 1 94 100 GLY B C 1
ATOM 1692 O O . GLY B 1 100 ? -14.039 7 15.797 1 94 100 GLY B O 1
ATOM 1693 N N . VAL B 1 101 ? -14.742 7.258 13.75 1 96.38 101 VAL B N 1
ATOM 1694 C CA . VAL B 1 101 ? -13.391 7.195 13.203 1 96.38 101 VAL B CA 1
ATOM 1695 C C . VAL B 1 101 ? -12.984 8.57 12.672 1 96.38 101 VAL B C 1
ATOM 1697 O O . VAL B 1 101 ? -13.781 9.25 12.016 1 96.38 101 VAL B O 1
ATOM 1700 N N . PHE B 1 102 ? -11.789 9.008 12.891 1 98.38 102 PHE B N 1
ATOM 1701 C CA . PHE B 1 102 ? -11.336 10.352 12.531 1 98.38 102 PHE B CA 1
ATOM 1702 C C . PHE B 1 102 ? -10.352 10.305 11.375 1 98.38 102 PHE B C 1
ATOM 1704 O O . PHE B 1 102 ? -9.5 9.414 11.305 1 98.38 102 PHE B O 1
ATOM 1711 N N . TYR B 1 103 ? -10.453 11.328 10.508 1 98.5 103 TYR B N 1
ATOM 1712 C CA . TYR B 1 103 ? -9.625 11.367 9.312 1 98.5 103 TYR B CA 1
ATOM 1713 C C . TYR B 1 103 ? -9.055 12.766 9.086 1 98.5 103 TYR B C 1
ATOM 1715 O O . TYR B 1 103 ? -9.703 13.758 9.414 1 98.5 103 TYR B O 1
ATOM 1723 N N . ALA B 1 104 ? -7.977 12.867 8.547 1 98.75 104 ALA B N 1
ATOM 1724 C CA . ALA B 1 104 ? -7.383 14.039 7.918 1 98.75 104 ALA B CA 1
ATOM 1725 C C . ALA B 1 104 ? -6.562 13.648 6.691 1 98.75 104 ALA B C 1
ATOM 1727 O O . ALA B 1 104 ? -6.145 12.5 6.559 1 98.75 104 ALA B O 1
ATOM 1728 N N . TYR B 1 105 ? -6.328 14.586 5.828 1 98.75 105 TYR B N 1
ATOM 1729 C CA . TYR B 1 105 ? -5.781 14.227 4.527 1 98.75 105 TYR B CA 1
ATOM 1730 C C . TYR B 1 105 ? -4.656 15.172 4.129 1 98.75 105 TYR B C 1
ATOM 1732 O O . TYR B 1 105 ? -4.691 16.359 4.457 1 98.75 105 TYR B O 1
ATOM 1740 N N . PHE B 1 106 ? -3.713 14.656 3.391 1 98.88 106 PHE B N 1
ATOM 1741 C CA . PHE B 1 106 ? -2.672 15.469 2.779 1 98.88 106 PHE B CA 1
ATOM 1742 C C . PHE B 1 106 ? -2.162 14.82 1.496 1 98.88 106 PHE B C 1
ATOM 1744 O O . PHE B 1 106 ? -2.535 13.695 1.174 1 98.88 106 PHE B O 1
ATOM 1751 N N . ALA B 1 107 ? -1.352 15.586 0.767 1 98.88 107 ALA B N 1
ATOM 1752 C CA . ALA B 1 107 ? -0.765 15.094 -0.476 1 98.88 107 ALA B CA 1
ATOM 1753 C C . ALA B 1 107 ? 0.745 15.305 -0.495 1 98.88 107 ALA B C 1
ATOM 1755 O O . ALA B 1 107 ? 1.252 16.25 0.127 1 98.88 107 AL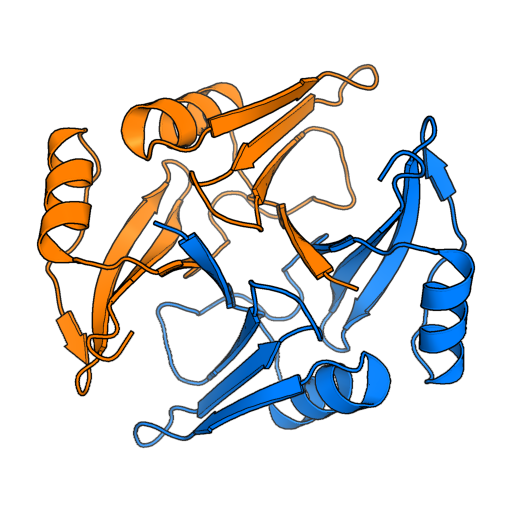A B O 1
ATOM 1756 N N . ASP B 1 108 ? 1.386 14.367 -1.163 1 98.88 108 ASP B N 1
ATOM 1757 C CA . ASP B 1 108 ? 2.793 14.648 -1.43 1 98.88 108 ASP B CA 1
ATOM 1758 C C . ASP B 1 108 ? 2.949 15.641 -2.578 1 98.88 108 ASP B C 1
ATOM 1760 O O . ASP B 1 108 ? 1.958 16.062 -3.176 1 98.88 108 ASP B O 1
ATOM 1764 N N . PRO B 1 109 ? 4.137 16.078 -2.934 1 98.56 109 PRO B N 1
ATOM 1765 C CA . PRO B 1 109 ? 4.34 17.172 -3.902 1 98.56 109 PRO B CA 1
ATOM 1766 C C . PRO B 1 109 ? 3.811 16.812 -5.293 1 98.56 109 PRO B C 1
ATOM 1768 O O . PRO B 1 109 ? 3.562 17.719 -6.105 1 98.56 109 PRO B O 1
ATOM 1771 N N . ASP B 1 110 ? 3.68 15.516 -5.68 1 98.75 110 ASP B N 1
ATOM 1772 C CA . ASP B 1 110 ? 3.211 15.109 -7 1 98.75 110 ASP B CA 1
ATOM 1773 C C . ASP B 1 110 ? 1.693 14.938 -7.016 1 98.75 110 ASP B C 1
ATOM 1775 O O . ASP B 1 110 ? 1.094 14.781 -8.078 1 98.75 110 ASP B O 1
ATOM 1779 N N . GLY B 1 111 ? 1.076 14.914 -5.797 1 98.56 111 GLY B N 1
ATOM 1780 C CA . GLY B 1 111 ? -0.371 14.781 -5.734 1 98.56 111 GLY B CA 1
ATOM 1781 C C . GLY B 1 111 ? -0.825 13.406 -5.27 1 98.56 111 GLY B C 1
ATOM 1782 O O . GLY B 1 111 ? -2.023 13.125 -5.234 1 98.56 111 GLY B O 1
ATOM 1783 N N . ASN B 1 112 ? 0.038 12.438 -4.957 1 98.81 112 ASN B N 1
ATOM 1784 C CA . ASN B 1 112 ? -0.361 11.234 -4.234 1 98.81 112 ASN B CA 1
ATOM 1785 C C . ASN B 1 112 ? -0.948 11.57 -2.867 1 98.81 112 ASN B C 1
ATOM 1787 O O . ASN B 1 112 ? -0.344 12.312 -2.094 1 98.81 112 ASN B O 1
ATOM 1791 N N . THR B 1 113 ? -2.09 10.938 -2.588 1 98.81 113 THR B N 1
ATOM 1792 C CA . THR B 1 113 ? -2.77 11.414 -1.389 1 98.81 113 THR B CA 1
ATOM 1793 C C . THR B 1 113 ? -2.695 10.375 -0.273 1 98.81 113 THR B C 1
ATOM 1795 O O . THR B 1 113 ? -2.631 9.18 -0.539 1 98.81 113 THR B O 1
ATOM 1798 N N . TRP B 1 114 ? -2.727 10.891 0.944 1 98.88 114 TRP B N 1
ATOM 1799 C CA . TRP B 1 114 ? -2.648 10.125 2.186 1 98.88 114 TRP B CA 1
ATOM 1800 C C . TRP B 1 114 ? -3.814 10.469 3.107 1 98.88 114 TRP B C 1
ATOM 1802 O O . TRP B 1 114 ? -4.324 11.586 3.088 1 98.88 114 TRP B O 1
ATOM 1812 N N . CYS B 1 115 ? -4.133 9.492 3.809 1 98.62 115 CYS B N 1
ATOM 1813 C CA . CYS B 1 115 ? -5.137 9.625 4.859 1 98.62 115 CYS B CA 1
ATOM 1814 C C . CYS B 1 115 ? -4.539 9.312 6.227 1 98.62 115 CYS B C 1
ATOM 1816 O O . CYS B 1 115 ? -3.961 8.242 6.426 1 98.62 115 CYS B O 1
ATOM 1818 N N . LEU B 1 116 ? -4.566 10.273 7.129 1 98.81 116 LEU B N 1
ATOM 1819 C CA . LEU B 1 116 ? -4.414 9.945 8.539 1 98.81 116 LEU B CA 1
ATOM 1820 C C . LEU B 1 116 ? -5.703 9.352 9.102 1 98.81 116 LEU B C 1
ATOM 1822 O O . LEU B 1 116 ? -6.789 9.891 8.875 1 98.81 116 LEU B O 1
ATOM 1826 N N . GLN B 1 117 ? -5.551 8.297 9.781 1 98.75 117 GLN B N 1
ATOM 1827 C CA . GLN B 1 117 ? -6.723 7.629 10.336 1 98.75 117 GLN B CA 1
ATOM 1828 C C . GLN B 1 117 ? -6.531 7.328 11.82 1 98.75 117 GLN B C 1
ATOM 1830 O O . GLN B 1 117 ? -5.508 6.766 12.219 1 98.75 117 GLN B O 1
ATOM 1835 N N . HIS B 1 118 ? -7.484 7.715 12.609 1 98.81 118 HIS B N 1
ATOM 1836 C CA . HIS B 1 118 ? -7.473 7.461 14.047 1 98.81 118 HIS B CA 1
ATOM 1837 C C . HIS B 1 118 ? -8.727 6.715 14.484 1 98.81 118 HIS B C 1
ATOM 1839 O O . HIS B 1 118 ? -9.844 7.215 14.32 1 98.81 118 HIS B O 1
ATOM 1845 N N . MET B 1 119 ? -8.539 5.539 14.977 1 97.31 119 MET B N 1
ATOM 1846 C CA . MET B 1 119 ? -9.578 4.719 15.594 1 97.31 119 MET B CA 1
ATOM 1847 C C . MET B 1 119 ? -9.414 4.672 17.109 1 97.31 119 MET B C 1
ATOM 1849 O O . MET B 1 119 ? -8.508 4.008 17.625 1 97.31 119 MET B O 1
ATOM 1853 N N . PRO B 1 120 ? -10.312 5.277 17.766 1 94.56 120 PRO B N 1
ATOM 1854 C CA . PRO B 1 120 ? -10.133 5.477 19.219 1 94.56 120 PRO B CA 1
ATOM 1855 C C . PRO B 1 120 ? -10.07 4.164 19.984 1 94.56 120 PRO B C 1
ATOM 1857 O O . PRO B 1 120 ? -9.547 4.129 21.109 1 94.56 120 PRO B O 1
ATOM 1860 N N . TRP B 1 121 ? -10.602 3.115 19.516 1 92.69 121 TRP B N 1
ATOM 1861 C CA . TRP B 1 121 ? -10.617 1.85 20.234 1 92.69 121 TRP B CA 1
ATOM 1862 C C . TRP B 1 121 ? -9.297 1.109 20.062 1 92.69 121 TRP B C 1
ATOM 1864 O O . TRP B 1 121 ? -9.086 0.059 20.672 1 92.69 121 TRP B O 1
ATOM 1874 N N . ARG B 1 122 ? -8.469 1.582 19.234 1 88.25 122 ARG B N 1
ATOM 1875 C CA . ARG B 1 122 ? -7.156 0.985 19 1 88.25 122 ARG B CA 1
ATOM 1876 C C . ARG B 1 122 ? -6.074 1.701 19.797 1 88.25 122 ARG B C 1
ATOM 1878 O O . ARG B 1 122 ? -6.066 2.932 19.891 1 88.25 122 ARG B O 1
#

Foldseek 3Di:
DDAAEAEAEADDPVLQVCCCCQQLNWAWDDWDDPDPFKTKTWTHRVPDRHIYIYITPDPVSDDPHQPAEEAEDEDADVVVSVVSNVVSPFDKADWDDDPQKIWIKGAGPRNHIYIY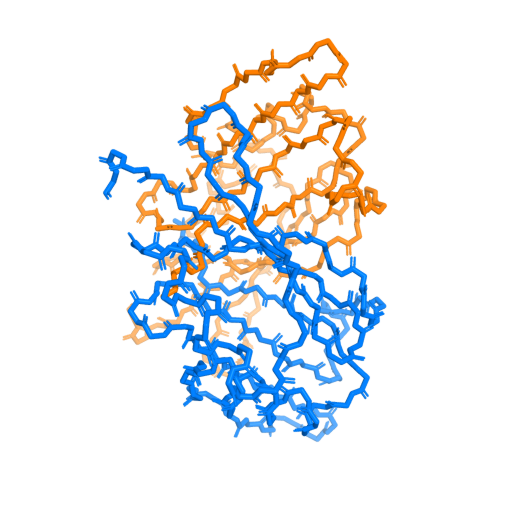IYHNVD/DDAAEAEAEADDVVLQVCCCCQQLNWAWDDWDDPDPFKTKTWTHRVPDRHIYIYITPDPVSDDPHQPAEEAEDEDADPVVSVVSNVVSPWDKADWDDDPQKIWIKGAGPRNHIYIYIYHNVD

Radius of gyration: 17.51 Å; Cα contacts (8 Å, |Δi|>4): 597; chains: 2; bounding box: 49×47×36 Å

InterPro domains:
  IPR004360 Glyoxalase/fosfomycin resistance/dioxygenase domain [PF00903] (8-116)
  IPR029068 Glyoxalase/Bleomycin resistance protein/Dihydroxybiphenyl dioxygenase [G3DSA:3.10.180.10] (1-120)
  IPR029068 Glyoxalase/Bleomycin resistance protein/Dihydroxybiphenyl dioxygenase [SSF54593] (8-120)
  IPR037523 Vicinal oxygen chelate (VOC), core domain [PS51819] (1-119)

Secondary structure (DSSP, 8-state):
-EEEEEE---S-HHHHHHIIIIII-PEEEEEE--STT-EEEEEE-TT-S-EEEEEES-GGG---TT----EEEE-S-HHHHHHHHHHTT--BPPPEEETTEEEEEEE-TTS-EEEEEE-TT-/-EEEEEE---S-HHHHHHIIIIII-PEEEEEE--STT-EEEEEE-TT-S-EEEEEES-GGG---TT----EEEE-S-HHHHHHHHHHTT--BPPPEEETTEEEEEEE-TTS-EEEEEE-TT-

Organism: Amycolatopsis orientalis (NCBI:txid31958)

Nearest PDB structures (foldseek):
  5ump-assembly1_B  TM=9.087E-01  e=5.609E-13  Streptomyces sp. CB03234
  5ujp-assembly1_B  TM=8.762E-01  e=9.812E-13  Streptomyces sp. CB03234
  5uhj-assembly2_B-3  TM=8.562E-01  e=4.902E-10  Streptomyces sp. CB03234
  2qqz-assembly1_B  TM=6.981E-01  e=2.310E-08  Bacillus anthracis str. Ames
  2zw7-assembly1_B  TM=7.467E-01  e=2.941E-06  Streptomyces verticillus

Solvent-accessible surface area (backbone atoms only — not comparable to full-atom values): 12746 Å² total; per-residue (Å²): 85,29,46,35,37,39,60,49,44,59,89,45,64,69,64,49,48,48,42,43,38,70,38,70,52,25,41,82,77,43,78,47,60,92,44,94,76,26,39,42,36,30,36,26,32,65,92,31,76,22,30,38,32,39,72,42,74,47,77,69,56,62,46,66,54,22,56,52,36,37,38,27,28,41,33,92,47,54,68,60,54,50,50,52,32,42,74,54,67,46,72,60,54,73,79,41,76,65,88,75,32,34,37,31,41,37,56,50,98,56,46,30,29,34,26,43,34,24,51,79,91,100,85,28,43,34,37,37,60,49,42,59,89,46,66,70,63,50,49,47,42,44,38,70,41,70,52,25,42,80,76,43,77,46,62,92,45,94,75,27,39,43,35,31,35,26,34,64,90,31,76,24,29,38,31,39,69,44,73,49,77,69,54,61,46,67,52,23,58,53,35,36,38,28,26,41,33,90,47,55,68,61,53,50,50,51,30,41,74,54,67,43,72,60,53,71,79,40,76,63,88,75,33,34,36,30,39,37,58,50,97,57,46,30,29,35,25,42,35,24,50,79,92,100

Sequence (244 aa):
MLLELVPVPVTDIERAKAFYRDKIGFRLDVDVNPKPGVRVVQLTPPGSACSITLAEGLPTLDMPPGTLRGLHLVVADIEAARAELVERGVEVSKVEDLGGVFYAYFADPDGNTWCLQHMPWRMLLELVPVPVTDIERAKAFYRDKIGFRLDVDVNPKPGVRVVQLTPPGSACSITLAEGLPTLDMPPGTLRGLHLVVADIEAARAELVERGVEVSKVEDLGGVFYAYFADPDGNTWCLQHMPWR